Protein AF-0000000069073738 (afdb_homodimer)

pLDDT: mean 96.39, std 4.32, range [72.69, 98.94]

Structure (mmCIF, N/CA/C/O backbone):
data_AF-0000000069073738-model_v1
#
loop_
_entity.id
_entity.type
_entity.pdbx_description
1 polymer 'HIT domain-containing protein'
#
loop_
_atom_site.group_PDB
_atom_site.id
_atom_site.type_symbol
_atom_site.label_atom_id
_atom_site.label_alt_id
_atom_site.label_comp_id
_atom_site.label_asym_id
_atom_site.label_entity_id
_atom_site.label_seq_id
_atom_site.pdbx_PDB_ins_code
_atom_site.Cartn_x
_atom_site.Cartn_y
_atom_site.Cartn_z
_atom_site.occupancy
_atom_site.B_iso_or_equiv
_atom_site.auth_seq_id
_atom_site.auth_comp_id
_atom_site.auth_asym_id
_atom_site.auth_atom_id
_atom_site.pdbx_PDB_model_num
ATOM 1 N N . MET A 1 1 ? 9.805 -14.883 15.289 1 73.5 1 MET A N 1
ATOM 2 C CA . MET A 1 1 ? 9.656 -14.383 13.93 1 73.5 1 MET A CA 1
ATOM 3 C C . MET A 1 1 ? 8.727 -15.273 13.117 1 73.5 1 MET A C 1
ATOM 5 O O . MET A 1 1 ? 8.781 -16.5 13.234 1 73.5 1 MET A O 1
ATOM 9 N N . SER A 1 2 ? 7.797 -14.648 12.414 1 83.25 2 SER A N 1
ATOM 10 C CA . SER A 1 2 ? 6.852 -15.453 11.648 1 83.25 2 SER A CA 1
ATOM 11 C C . SER A 1 2 ? 7.547 -16.188 10.5 1 83.25 2 SER A C 1
ATOM 13 O O . SER A 1 2 ? 8.617 -15.773 10.055 1 83.25 2 SER A O 1
ATOM 15 N N . GLU A 1 3 ? 6.93 -17.281 10.133 1 85.56 3 GLU A N 1
ATOM 16 C CA . GLU A 1 3 ? 7.445 -18.078 9.023 1 85.56 3 GLU A CA 1
ATOM 17 C C . GLU A 1 3 ? 7.598 -17.234 7.762 1 85.56 3 GLU A C 1
ATOM 19 O O . GLU A 1 3 ? 8.562 -17.391 7.012 1 85.56 3 GLU A O 1
ATOM 24 N N . GLU A 1 4 ? 6.688 -16.375 7.555 1 89.12 4 GLU A N 1
ATOM 25 C CA . GLU A 1 4 ? 6.727 -15.523 6.375 1 89.12 4 GLU A CA 1
ATOM 26 C C . GLU A 1 4 ? 7.945 -14.609 6.395 1 89.12 4 GLU A C 1
ATOM 28 O O . GLU A 1 4 ? 8.578 -14.383 5.359 1 89.12 4 GLU A O 1
ATOM 33 N N . ILE A 1 5 ? 8.297 -14.086 7.484 1 93.62 5 ILE A N 1
ATOM 34 C CA . ILE A 1 5 ? 9.438 -13.188 7.598 1 93.62 5 ILE A CA 1
ATOM 35 C C . ILE A 1 5 ? 10.734 -13.969 7.414 1 93.62 5 ILE A C 1
ATOM 37 O O . ILE A 1 5 ? 11.68 -13.477 6.797 1 93.62 5 ILE A O 1
ATOM 41 N N . GLU A 1 6 ? 10.734 -15.164 7.945 1 91.56 6 GLU A N 1
ATOM 42 C CA . GLU A 1 6 ? 11.891 -16.031 7.715 1 91.56 6 GLU A CA 1
ATOM 43 C C . GLU A 1 6 ? 12.102 -16.281 6.223 1 91.56 6 GLU A C 1
ATOM 45 O O . GLU A 1 6 ? 13.234 -16.219 5.734 1 91.56 6 GLU A O 1
ATOM 50 N N . LYS A 1 7 ? 11.031 -16.578 5.582 1 91.12 7 LYS A N 1
ATOM 51 C CA . LYS A 1 7 ? 11.102 -16.766 4.137 1 91.12 7 LYS A CA 1
ATOM 52 C C . LYS A 1 7 ? 11.609 -15.508 3.443 1 91.12 7 LYS A C 1
ATOM 54 O O . LYS A 1 7 ? 12.43 -15.578 2.525 1 91.12 7 LYS A O 1
ATOM 59 N N . ALA A 1 8 ? 11.156 -14.398 3.816 1 92.62 8 ALA A N 1
ATOM 60 C CA . ALA A 1 8 ? 11.539 -13.125 3.221 1 92.62 8 ALA A CA 1
ATOM 61 C C . ALA A 1 8 ? 13.039 -12.867 3.4 1 92.62 8 ALA A C 1
ATOM 63 O O . ALA A 1 8 ? 13.688 -12.305 2.518 1 92.62 8 ALA A O 1
ATOM 64 N N . GLN A 1 9 ? 13.555 -13.281 4.512 1 89.56 9 GLN A N 1
ATOM 65 C CA . GLN A 1 9 ? 14.969 -13.07 4.816 1 89.56 9 GLN A CA 1
ATOM 66 C C . GLN A 1 9 ? 15.859 -13.969 3.967 1 89.56 9 GLN A C 1
ATOM 68 O O . GLN A 1 9 ? 17.047 -13.688 3.779 1 89.56 9 GLN A O 1
ATOM 73 N N . GLN A 1 10 ? 15.25 -14.984 3.457 1 89 10 GLN A N 1
ATOM 74 C CA . GLN A 1 10 ? 16.031 -15.953 2.684 1 89 10 GLN A CA 1
ATOM 75 C C . GLN A 1 10 ? 15.789 -15.773 1.188 1 89 10 GLN A C 1
ATOM 77 O O . GLN A 1 10 ? 16.562 -16.266 0.367 1 89 10 GLN A O 1
ATOM 82 N N . ALA A 1 11 ? 14.727 -15.109 0.894 1 89.19 11 ALA A N 1
ATOM 83 C CA . ALA A 1 11 ? 14.359 -14.938 -0.509 1 89.19 11 ALA A CA 1
ATOM 84 C C . ALA A 1 11 ? 15.391 -14.094 -1.25 1 89.19 11 ALA A C 1
ATOM 86 O O . ALA A 1 11 ? 16.016 -13.203 -0.664 1 89.19 11 ALA A O 1
ATOM 87 N N . LYS A 1 12 ? 15.641 -14.375 -2.52 1 87 12 LYS A N 1
ATOM 88 C CA . LYS A 1 12 ? 16.562 -13.625 -3.373 1 87 12 LYS A CA 1
ATOM 89 C C . LYS A 1 12 ? 15.891 -13.242 -4.691 1 87 12 LYS A C 1
ATOM 91 O O . LYS A 1 12 ? 15.102 -14.016 -5.238 1 87 12 LYS A O 1
ATOM 96 N N . PRO A 1 13 ? 16.266 -11.961 -5.094 1 84.88 13 PRO A N 1
ATOM 97 C CA . PRO A 1 13 ? 15.742 -11.625 -6.418 1 84.88 13 PRO A CA 1
ATOM 98 C C . PRO A 1 13 ? 16.328 -12.5 -7.523 1 84.88 13 PRO A C 1
ATOM 100 O O . PRO A 1 13 ? 17.359 -13.141 -7.328 1 84.88 13 PRO A O 1
ATOM 103 N N . GLY A 1 14 ? 15.578 -12.516 -8.594 1 78.69 14 GLY A N 1
ATOM 104 C CA . GLY A 1 14 ? 16.109 -13.227 -9.742 1 78.69 14 GLY A CA 1
ATOM 105 C C . GLY A 1 14 ? 15.289 -14.438 -10.141 1 78.69 14 GLY A C 1
ATOM 106 O O . GLY A 1 14 ? 14.711 -15.109 -9.281 1 78.69 14 GLY A O 1
ATOM 107 N N . GLY A 1 15 ? 15.133 -14.539 -11.336 1 81.5 15 GLY A N 1
ATOM 108 C CA . GLY A 1 15 ? 14.477 -15.68 -11.945 1 81.5 15 GLY A CA 1
ATOM 109 C C . GLY A 1 15 ? 12.961 -15.547 -11.992 1 81.5 15 GLY A C 1
ATOM 110 O O . GLY A 1 15 ? 12.422 -14.484 -11.688 1 81.5 15 GLY A O 1
ATOM 111 N N . ASP A 1 16 ? 12.336 -16.578 -12.422 1 90.31 16 ASP A N 1
ATOM 112 C CA . ASP A 1 16 ? 10.875 -16.672 -12.5 1 90.31 16 ASP A CA 1
ATOM 113 C C . ASP A 1 16 ? 10.281 -17.016 -11.133 1 90.31 16 ASP A C 1
ATOM 115 O O . ASP A 1 16 ? 10.938 -17.641 -10.305 1 90.31 16 ASP A O 1
ATOM 119 N N . THR A 1 17 ? 9.258 -16.391 -10.75 1 95.06 17 THR A N 1
ATOM 120 C CA . THR A 1 17 ? 8.562 -16.672 -9.5 1 95.06 17 THR A CA 1
ATOM 121 C C . THR A 1 17 ? 7.242 -17.391 -9.75 1 95.06 17 THR A C 1
ATOM 123 O O . THR A 1 17 ? 6.781 -17.469 -10.891 1 95.06 17 THR A O 1
ATOM 126 N N . ILE A 1 18 ? 6.699 -17.969 -8.711 1 94.81 18 ILE A N 1
ATOM 127 C CA . ILE A 1 18 ? 5.395 -18.609 -8.805 1 94.81 18 ILE A CA 1
ATOM 128 C C . ILE A 1 18 ? 4.355 -17.609 -9.297 1 94.81 18 ILE A C 1
ATOM 130 O O . ILE A 1 18 ? 3.443 -17.953 -10.047 1 94.81 18 ILE A O 1
ATOM 134 N N . PHE A 1 19 ? 4.504 -16.344 -8.938 1 96.94 19 PHE A N 1
ATOM 135 C CA . PHE A 1 19 ? 3.572 -15.312 -9.359 1 96.94 19 PHE A CA 1
ATOM 136 C C . PHE A 1 19 ? 3.707 -15.031 -10.852 1 96.94 19 PHE A C 1
ATOM 138 O O . PHE A 1 19 ? 2.713 -14.766 -11.531 1 96.94 19 PHE A O 1
ATOM 145 N N . GLY A 1 20 ? 4.992 -15.039 -11.281 1 96.62 20 GLY A N 1
ATOM 146 C CA . GLY A 1 20 ? 5.168 -14.945 -12.719 1 96.62 20 GLY A CA 1
ATOM 147 C C . GLY A 1 20 ? 4.457 -16.047 -13.477 1 96.62 20 GLY A C 1
ATOM 148 O O . GLY A 1 20 ? 3.805 -15.789 -14.492 1 96.62 20 GLY A O 1
ATOM 149 N N . LYS A 1 21 ? 4.555 -17.234 -12.977 1 97.31 21 LYS A N 1
ATOM 150 C CA . LYS A 1 21 ? 3.916 -18.391 -13.602 1 97.31 21 LYS A CA 1
ATOM 151 C C . LYS A 1 21 ? 2.395 -18.266 -13.547 1 97.31 21 LYS A C 1
ATOM 153 O O . LYS A 1 21 ? 1.704 -18.625 -14.5 1 97.31 21 LYS A O 1
ATOM 158 N N . ILE A 1 22 ? 1.889 -17.797 -12.477 1 96.88 22 ILE A N 1
ATOM 159 C CA . ILE A 1 22 ? 0.454 -17.578 -12.32 1 96.88 22 ILE A CA 1
ATOM 160 C C . ILE A 1 22 ? -0.028 -16.547 -13.328 1 96.88 22 ILE A C 1
ATOM 162 O O . ILE A 1 22 ? -1.024 -16.75 -14.023 1 96.88 22 ILE A O 1
ATOM 166 N N . ALA A 1 23 ? 0.713 -15.43 -13.43 1 96.19 23 ALA A N 1
ATOM 167 C CA . ALA A 1 23 ? 0.329 -14.344 -14.32 1 96.19 23 ALA A CA 1
ATOM 168 C C . ALA A 1 23 ? 0.287 -14.805 -15.773 1 96.19 23 ALA A C 1
ATOM 170 O O . ALA A 1 23 ? -0.552 -14.352 -16.562 1 96.19 23 ALA A O 1
ATOM 171 N N . ARG A 1 24 ? 1.115 -15.68 -16.094 1 95.81 24 ARG A N 1
ATOM 172 C CA . ARG A 1 24 ? 1.197 -16.203 -17.469 1 95.81 24 ARG A CA 1
ATOM 173 C C . ARG A 1 24 ? 0.301 -17.422 -17.641 1 95.81 24 ARG A C 1
ATOM 175 O O . ARG A 1 24 ? 0.331 -18.078 -18.688 1 95.81 24 ARG A O 1
ATOM 182 N N . LYS A 1 25 ? -0.378 -17.859 -16.625 1 96.62 25 LYS A N 1
ATOM 183 C CA . LYS A 1 25 ? -1.345 -18.953 -16.609 1 96.62 25 LYS A CA 1
ATOM 184 C C . LYS A 1 25 ? -0.662 -20.297 -16.875 1 96.62 25 LYS A C 1
ATOM 186 O O . LYS A 1 25 ? -1.234 -21.172 -17.516 1 96.62 25 LYS A O 1
ATOM 191 N N . GLU A 1 26 ? 0.561 -20.359 -16.453 1 96.5 26 GLU A N 1
ATOM 192 C CA . GLU A 1 26 ? 1.297 -21.609 -16.547 1 96.5 26 GLU A CA 1
ATOM 193 C C . GLU A 1 26 ? 0.939 -22.562 -15.406 1 96.5 26 GLU A C 1
ATOM 195 O O . GLU A 1 26 ? 1.164 -23.766 -15.492 1 96.5 26 GLU A O 1
ATOM 200 N N . ILE A 1 27 ? 0.504 -22.047 -14.305 1 95.25 27 ILE A N 1
ATOM 201 C CA . ILE A 1 27 ? -0.021 -22.844 -13.195 1 95.25 27 ILE A CA 1
ATOM 202 C C . ILE A 1 27 ? -1.465 -22.438 -12.906 1 95.25 27 ILE A C 1
ATOM 204 O O . ILE A 1 27 ? -1.821 -21.25 -13.031 1 95.25 27 ILE A O 1
ATOM 208 N N . PRO A 1 28 ? -2.223 -23.484 -12.469 1 94.75 28 PRO A N 1
ATOM 209 C CA . PRO A 1 28 ? -3.631 -23.188 -12.203 1 94.75 28 PRO A CA 1
ATOM 210 C C . PRO A 1 28 ? -3.814 -22.234 -11.023 1 94.75 28 PRO A C 1
ATOM 212 O O . PRO A 1 28 ? -3.178 -22.406 -9.977 1 94.75 28 PRO A O 1
ATOM 215 N N . CYS A 1 29 ? -4.582 -21.25 -11.18 1 96 29 CYS A N 1
ATOM 216 C CA . CYS A 1 29 ? -4.98 -20.281 -10.164 1 96 29 CYS A CA 1
ATOM 217 C C . CYS A 1 29 ? -6.312 -19.641 -10.523 1 96 29 CYS A C 1
ATOM 219 O O . CYS A 1 29 ? -6.492 -19.156 -11.648 1 96 29 CYS A O 1
ATOM 221 N N . GLU A 1 30 ? -7.211 -19.75 -9.641 1 97.56 30 GLU A N 1
ATOM 222 C CA . GLU A 1 30 ? -8.492 -19.094 -9.883 1 97.56 30 GLU A CA 1
ATOM 223 C C . GLU A 1 30 ? -8.391 -17.578 -9.656 1 97.56 30 GLU A C 1
ATOM 225 O O . GLU A 1 30 ? -8.094 -17.125 -8.555 1 97.56 30 GLU A O 1
ATOM 230 N N . PHE A 1 31 ? -8.664 -16.891 -10.719 1 98.5 31 PHE A N 1
ATOM 231 C CA . PHE A 1 31 ? -8.625 -15.438 -10.609 1 98.5 31 PHE A CA 1
ATOM 232 C C . PHE A 1 31 ? -9.969 -14.883 -10.156 1 98.5 31 PHE A C 1
ATOM 234 O O . PHE A 1 31 ? -11.023 -15.328 -10.633 1 98.5 31 PHE A O 1
ATOM 241 N N . ILE A 1 32 ? -9.898 -13.961 -9.305 1 98.69 32 ILE A N 1
ATOM 242 C CA . ILE A 1 32 ? -11.117 -13.258 -8.93 1 98.69 32 ILE A CA 1
ATOM 243 C C . I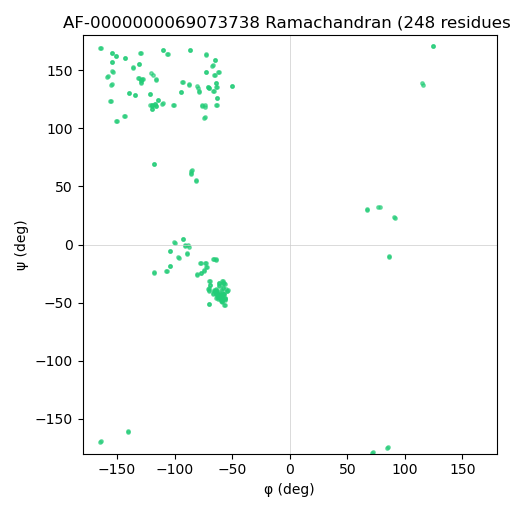LE A 1 32 ? -11.234 -11.961 -9.727 1 98.69 32 ILE A C 1
ATOM 245 O O . ILE A 1 32 ? -12.266 -11.289 -9.68 1 98.69 32 ILE A O 1
ATOM 249 N N . TYR A 1 33 ? -10.234 -11.578 -10.391 1 98.81 33 TYR A N 1
ATOM 250 C CA . TYR A 1 33 ? -10.195 -10.438 -11.297 1 98.81 33 TYR A CA 1
ATOM 251 C C . TYR A 1 33 ? -9.055 -10.578 -12.297 1 98.81 33 TYR A C 1
ATOM 253 O O . TYR A 1 33 ? -7.984 -11.094 -11.961 1 98.81 33 TYR A O 1
ATOM 261 N N . GLU A 1 34 ? -9.266 -10.148 -13.469 1 98.69 34 GLU A N 1
ATOM 262 C CA . GLU A 1 34 ? -8.219 -10.109 -14.484 1 98.69 34 GLU A CA 1
ATOM 263 C C . GLU A 1 34 ? -8.492 -9.039 -15.531 1 98.69 34 GLU A C 1
ATOM 265 O O . GLU A 1 34 ? -9.633 -8.859 -15.953 1 98.69 34 GLU A O 1
ATOM 270 N N . ASP A 1 35 ? -7.496 -8.328 -15.93 1 98.44 35 ASP A N 1
ATOM 271 C CA . ASP A 1 35 ? -7.539 -7.477 -17.109 1 98.44 35 ASP A CA 1
ATOM 272 C C . ASP A 1 35 ? -6.223 -7.543 -17.891 1 98.44 35 ASP A C 1
ATOM 274 O O . ASP A 1 35 ? -5.457 -8.5 -17.734 1 98.44 35 ASP A O 1
ATOM 278 N N . ASP A 1 36 ? -5.922 -6.594 -18.75 1 98.12 36 ASP A N 1
ATOM 279 C CA . ASP A 1 36 ? -4.766 -6.676 -19.641 1 98.12 36 ASP A CA 1
ATOM 280 C C . ASP A 1 36 ? -3.467 -6.461 -18.875 1 98.12 36 ASP A C 1
ATOM 282 O O . ASP A 1 36 ? -2.396 -6.883 -19.312 1 98.12 36 ASP A O 1
ATOM 286 N N . GLN A 1 37 ? -3.535 -5.934 -17.656 1 98.69 37 GLN A N 1
ATOM 287 C CA . GLN A 1 37 ? -2.309 -5.488 -17.016 1 98.69 37 GLN A CA 1
ATOM 288 C C . GLN A 1 37 ? -2.051 -6.277 -15.727 1 98.69 37 GLN A C 1
ATOM 290 O O . GLN A 1 37 ? -0.914 -6.352 -15.258 1 98.69 37 GLN A O 1
ATOM 295 N N . CYS A 1 38 ? -3.119 -6.844 -15.125 1 98.81 38 CYS A N 1
ATOM 296 C CA . CYS A 1 38 ? -2.918 -7.449 -13.812 1 98.81 38 CYS A CA 1
ATOM 297 C C . CYS A 1 38 ? -3.953 -8.539 -13.547 1 98.81 38 CYS A C 1
ATOM 299 O O . CYS A 1 38 ? -4.887 -8.711 -14.336 1 98.81 38 CYS A O 1
ATOM 301 N N . VAL A 1 39 ? -3.674 -9.336 -12.555 1 98.81 39 VAL A N 1
ATOM 302 C CA . VAL A 1 39 ? -4.602 -10.352 -12.07 1 98.81 39 VAL A CA 1
ATOM 303 C C . VAL A 1 39 ? -4.73 -10.258 -10.555 1 98.81 39 VAL A C 1
ATOM 305 O O . VAL A 1 39 ? -3.859 -9.688 -9.891 1 98.81 39 VAL A O 1
ATOM 308 N N . ALA A 1 40 ? -5.844 -10.719 -10.016 1 98.94 40 ALA A N 1
ATOM 309 C CA . ALA A 1 40 ? -6.059 -10.844 -8.578 1 98.94 40 ALA A CA 1
ATOM 310 C C . ALA A 1 40 ? -6.523 -12.25 -8.211 1 98.94 40 ALA A C 1
ATOM 312 O O . ALA A 1 40 ? -7.273 -12.875 -8.961 1 98.94 40 ALA A O 1
ATOM 313 N N . PHE A 1 41 ? -6.066 -12.75 -7.109 1 98.81 41 PHE A N 1
ATOM 314 C CA . PHE A 1 41 ? -6.43 -14.07 -6.621 1 98.81 41 PHE A CA 1
ATOM 315 C C . PHE A 1 41 ? -6.293 -14.148 -5.105 1 98.81 41 PHE A C 1
ATOM 317 O O . PHE A 1 41 ? -5.562 -13.359 -4.504 1 98.81 41 PHE A O 1
ATOM 324 N N . ASN A 1 42 ? -7.012 -15.078 -4.523 1 98.56 42 ASN A N 1
ATOM 325 C CA . ASN A 1 42 ? -6.965 -15.227 -3.074 1 98.56 42 ASN A CA 1
ATOM 326 C C . ASN A 1 42 ? -5.617 -15.773 -2.609 1 98.56 42 ASN A C 1
ATOM 328 O O . ASN A 1 42 ? -5.055 -16.672 -3.242 1 98.56 42 ASN A O 1
ATOM 332 N N . ASP A 1 43 ? -5.125 -15.148 -1.587 1 97.81 43 ASP A N 1
ATOM 333 C CA . ASP A 1 43 ? -3.906 -15.703 -1.001 1 97.81 43 ASP A CA 1
ATOM 334 C C . ASP A 1 43 ? -4.156 -17.094 -0.428 1 97.81 43 ASP A C 1
ATOM 336 O O . ASP A 1 43 ? -5.184 -17.344 0.213 1 97.81 43 ASP A O 1
ATOM 340 N N . LEU A 1 44 ? -3.258 -17.969 -0.615 1 94.12 44 LEU A N 1
ATOM 341 C CA . LEU A 1 44 ? -3.414 -19.359 -0.167 1 94.12 44 LEU A CA 1
ATOM 342 C C . LEU A 1 44 ? -3.186 -19.469 1.337 1 94.12 44 LEU A C 1
ATOM 344 O O . LEU A 1 44 ? -3.596 -20.453 1.96 1 94.12 44 LEU A O 1
ATOM 348 N N . SER A 1 45 ? -2.457 -18.562 1.905 1 95.31 45 SER A N 1
ATOM 349 C CA . SER A 1 45 ? -2.203 -18.484 3.34 1 95.31 45 SER A CA 1
ATOM 350 C C . SER A 1 45 ? -2.744 -17.188 3.928 1 95.31 45 SER A C 1
ATOM 352 O O . SER A 1 45 ? -1.978 -16.359 4.418 1 95.31 45 SER A O 1
ATOM 354 N N . PRO A 1 46 ? -4.047 -17.094 3.969 1 97.69 46 PRO A N 1
ATOM 355 C CA . PRO A 1 46 ? -4.656 -15.812 4.348 1 97.69 46 PRO A CA 1
ATOM 356 C C . PRO A 1 46 ? -4.32 -15.398 5.777 1 97.69 46 PRO A C 1
ATOM 358 O O . PRO A 1 46 ? -4.285 -16.25 6.676 1 97.69 46 PRO A O 1
ATOM 361 N N . GLN A 1 47 ? -3.98 -14.156 5.973 1 97.75 47 GLN A N 1
ATOM 362 C CA . GLN A 1 47 ? -3.672 -13.57 7.27 1 97.75 47 GLN A CA 1
ATOM 363 C C . GLN A 1 47 ? -4.859 -12.789 7.816 1 97.75 47 GLN A C 1
ATOM 365 O O . GLN A 1 47 ? -4.75 -12.117 8.844 1 97.75 47 GLN A O 1
ATOM 370 N N . ALA A 1 48 ? -5.98 -12.711 7.199 1 98.06 48 ALA A N 1
ATOM 371 C CA . ALA A 1 48 ? -7.273 -12.125 7.535 1 98.06 48 ALA A CA 1
ATOM 372 C C . ALA A 1 48 ? -8.414 -12.875 6.859 1 98.06 48 ALA A C 1
ATOM 374 O O . ALA A 1 48 ? -8.188 -13.648 5.922 1 98.06 48 ALA A O 1
ATOM 375 N N . PRO A 1 49 ? -9.664 -12.703 7.352 1 98.38 49 PRO A N 1
ATOM 376 C CA . PRO A 1 49 ? -10.781 -13.414 6.719 1 98.38 49 PRO A CA 1
ATOM 377 C C . PRO A 1 49 ? -10.867 -13.156 5.215 1 98.38 49 PRO A C 1
ATOM 379 O O . PRO A 1 49 ? -11.242 -14.055 4.453 1 98.38 49 PRO A O 1
ATOM 382 N N . VAL A 1 50 ? -10.633 -11.969 4.805 1 98.62 50 VAL A N 1
ATOM 383 C CA . VAL A 1 50 ? -10.445 -11.625 3.398 1 98.62 50 VAL A CA 1
ATOM 384 C C . VAL A 1 50 ? -8.984 -11.242 3.152 1 98.62 50 VAL A C 1
ATOM 386 O O . VAL A 1 50 ? -8.438 -10.383 3.842 1 98.62 50 VAL A O 1
ATOM 389 N N . HIS A 1 51 ? -8.352 -11.906 2.311 1 98.81 51 HIS A N 1
ATOM 390 C CA . HIS A 1 51 ? -6.969 -11.648 1.931 1 98.81 51 HIS A CA 1
ATOM 391 C C . HIS A 1 51 ? -6.703 -12.078 0.491 1 98.81 51 HIS A C 1
ATOM 393 O O . HIS A 1 51 ? -6.648 -13.273 0.194 1 98.81 51 HIS A O 1
ATOM 399 N N . PHE A 1 52 ? -6.578 -11.156 -0.365 1 98.88 52 PHE A N 1
ATOM 400 C CA . PHE A 1 52 ? -6.258 -11.461 -1.754 1 98.88 52 PHE A CA 1
ATOM 401 C C . PHE A 1 52 ? -5.086 -10.617 -2.24 1 98.88 52 PHE A C 1
ATOM 403 O O . PHE A 1 52 ? -4.688 -9.656 -1.573 1 98.88 52 PHE A O 1
ATOM 410 N N . LEU A 1 53 ? -4.516 -11.023 -3.359 1 98.88 53 LEU A N 1
ATOM 411 C CA . LEU A 1 53 ? -3.352 -10.383 -3.953 1 98.88 53 LEU A CA 1
ATOM 412 C C . LEU A 1 53 ? -3.693 -9.781 -5.312 1 98.88 53 LEU A C 1
ATOM 414 O O . LEU A 1 53 ? -4.504 -10.336 -6.055 1 98.88 53 LEU A O 1
ATOM 418 N N . VAL A 1 54 ? -3.168 -8.672 -5.605 1 98.94 54 VAL A N 1
ATOM 419 C CA . VAL A 1 54 ? -3.158 -8.102 -6.945 1 98.94 54 VAL A CA 1
ATOM 420 C C . VAL A 1 54 ? -1.725 -8.031 -7.469 1 98.94 54 VAL A C 1
ATOM 422 O O . VAL A 1 54 ? -0.846 -7.461 -6.82 1 98.94 54 VAL A O 1
ATOM 425 N N . ILE A 1 55 ? -1.462 -8.617 -8.609 1 98.81 55 ILE A N 1
ATOM 426 C CA . ILE A 1 55 ? -0.106 -8.633 -9.148 1 98.81 55 ILE A CA 1
ATOM 427 C C . ILE A 1 55 ? -0.126 -8.203 -10.617 1 98.81 55 ILE A C 1
ATOM 429 O O . ILE A 1 55 ? -1.091 -8.469 -11.336 1 98.81 55 ILE A O 1
ATOM 433 N N . PRO A 1 56 ? 0.892 -7.457 -11.055 1 98.81 56 PRO A N 1
ATOM 434 C CA .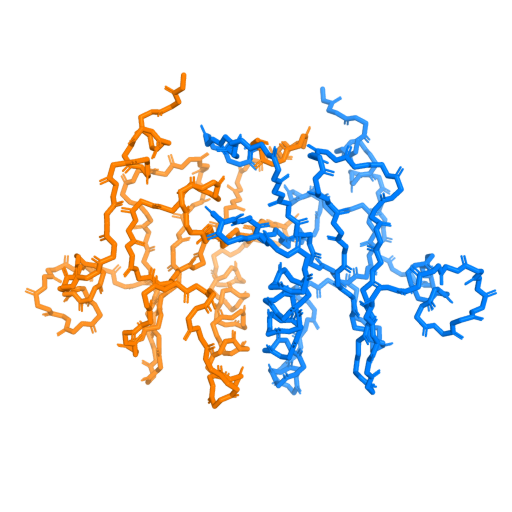 PRO A 1 56 ? 1.002 -7.129 -12.484 1 98.81 56 PRO A CA 1
ATOM 435 C C . PRO A 1 56 ? 1.429 -8.32 -13.336 1 98.81 56 PRO A C 1
ATOM 437 O O . PRO A 1 56 ? 2.16 -9.195 -12.859 1 98.81 56 PRO A O 1
ATOM 440 N N . LYS A 1 57 ? 0.947 -8.328 -14.547 1 98.25 57 LYS A N 1
ATOM 441 C CA . LYS A 1 57 ? 1.442 -9.305 -15.508 1 98.25 57 LYS A CA 1
ATOM 442 C C . LYS A 1 57 ? 2.885 -9 -15.906 1 98.25 57 LYS A C 1
ATOM 444 O O . LYS A 1 57 ? 3.658 -9.914 -16.203 1 98.25 57 LYS A O 1
ATOM 449 N N . LYS A 1 58 ? 3.23 -7.734 -15.977 1 97.5 58 LYS A N 1
ATOM 450 C CA . LYS A 1 58 ? 4.621 -7.336 -16.172 1 97.5 58 LYS A CA 1
ATOM 451 C C . LYS A 1 58 ? 5.488 -7.781 -15 1 97.5 58 LYS A C 1
ATOM 453 O O . LYS A 1 58 ? 5.176 -7.492 -13.844 1 97.5 58 LYS A O 1
ATOM 458 N N . PRO A 1 59 ? 6.543 -8.484 -15.258 1 96.69 59 PRO A N 1
ATOM 459 C CA . PRO A 1 59 ? 7.398 -8.898 -14.148 1 96.69 59 PRO A CA 1
ATOM 460 C C . PRO A 1 59 ? 8.227 -7.754 -13.578 1 96.69 59 PRO A C 1
ATOM 462 O O . PRO A 1 59 ? 9.094 -7.207 -14.266 1 96.69 59 PRO A O 1
ATOM 465 N N . ILE A 1 60 ? 7.941 -7.332 -12.453 1 97.06 60 ILE A N 1
ATOM 466 C CA . ILE A 1 60 ? 8.719 -6.398 -11.656 1 97.06 60 ILE A CA 1
ATOM 467 C C . ILE A 1 60 ? 9.086 -7.047 -10.32 1 97.06 60 ILE A C 1
ATOM 469 O O . ILE A 1 60 ? 8.203 -7.438 -9.555 1 97.06 60 ILE A O 1
ATOM 473 N N . SER A 1 61 ? 10.312 -7.18 -10.039 1 97.12 61 SER A N 1
ATOM 474 C CA . SER A 1 61 ? 10.758 -7.973 -8.898 1 97.12 61 SER A CA 1
ATOM 475 C C . SER A 1 61 ? 10.406 -7.293 -7.582 1 97.12 61 SER A C 1
ATOM 477 O O . SER A 1 61 ? 9.828 -7.918 -6.688 1 97.12 61 SER A O 1
ATOM 479 N N . ARG A 1 62 ? 10.789 -6.004 -7.48 1 97.56 62 ARG A N 1
ATOM 480 C CA . ARG A 1 62 ? 10.609 -5.191 -6.285 1 97.56 62 ARG A CA 1
ATOM 481 C C . ARG A 1 62 ? 10.094 -3.799 -6.641 1 97.56 62 ARG A C 1
ATOM 483 O O . ARG A 1 62 ? 10.367 -3.295 -7.734 1 97.56 62 ARG A O 1
ATOM 490 N N . LEU A 1 63 ? 9.367 -3.23 -5.648 1 98.5 63 LEU A N 1
ATOM 491 C CA . LEU A 1 63 ? 8.945 -1.852 -5.875 1 98.5 63 LEU A CA 1
ATOM 492 C C . LEU A 1 63 ? 10.156 -0.948 -6.105 1 98.5 63 LEU A C 1
ATOM 494 O O . LEU A 1 63 ? 10.117 -0.052 -6.949 1 98.5 63 LEU A O 1
ATOM 498 N N . SER A 1 64 ? 11.25 -1.2 -5.395 1 98.25 64 SER A N 1
ATOM 499 C CA . SER A 1 64 ? 12.461 -0.397 -5.512 1 98.25 64 SER A CA 1
ATOM 500 C C . SER A 1 64 ? 13.062 -0.502 -6.91 1 98.25 64 SER A C 1
ATOM 502 O O . SER A 1 64 ? 13.906 0.31 -7.293 1 98.25 64 SER A O 1
ATOM 504 N N . GLU A 1 65 ? 12.625 -1.443 -7.727 1 97.44 65 GLU A N 1
ATOM 505 C CA . GLU A 1 65 ? 13.148 -1.649 -9.078 1 97.44 65 GLU A CA 1
ATOM 506 C C . GLU A 1 65 ? 12.172 -1.116 -10.125 1 97.44 65 GLU A C 1
ATOM 508 O O . GLU A 1 65 ? 12.461 -1.173 -11.32 1 97.44 65 GLU A O 1
ATOM 513 N N . ALA A 1 66 ? 11.016 -0.673 -9.711 1 98.12 66 ALA A N 1
ATOM 514 C CA . ALA A 1 66 ? 10.078 -0.063 -10.648 1 98.12 66 ALA A CA 1
ATOM 515 C C . ALA A 1 66 ? 10.664 1.195 -11.273 1 98.12 66 ALA A C 1
ATOM 517 O O . ALA A 1 66 ? 11.469 1.893 -10.648 1 98.12 66 ALA A O 1
ATOM 518 N N . GLU A 1 67 ? 10.297 1.457 -12.461 1 98.25 67 GLU A N 1
ATOM 519 C CA . GLU A 1 67 ? 10.781 2.613 -13.211 1 98.25 67 GLU A CA 1
ATOM 520 C C . GLU A 1 67 ? 9.672 3.645 -13.406 1 98.25 67 GLU A C 1
ATOM 522 O O . GLU A 1 67 ? 8.492 3.348 -13.188 1 98.25 67 GLU A O 1
ATOM 527 N N . ASP A 1 68 ? 10.102 4.863 -13.859 1 97.88 68 ASP A N 1
ATOM 528 C CA . ASP A 1 68 ? 9.125 5.922 -14.094 1 97.88 68 ASP A CA 1
ATOM 529 C C . ASP A 1 68 ? 8.062 5.473 -15.102 1 97.88 68 ASP A C 1
ATOM 531 O O . ASP A 1 68 ? 6.898 5.875 -15 1 97.88 68 ASP A O 1
ATOM 535 N N . ALA A 1 69 ? 8.461 4.672 -16.031 1 98.38 69 ALA A N 1
ATOM 536 C CA . ALA A 1 69 ? 7.555 4.18 -17.062 1 98.38 69 ALA A CA 1
ATOM 537 C C . ALA A 1 69 ? 6.48 3.271 -16.469 1 98.38 69 ALA A C 1
ATOM 539 O O . ALA A 1 69 ? 5.477 2.982 -17.125 1 98.38 69 ALA A O 1
ATOM 540 N N . ASP A 1 70 ? 6.652 2.848 -15.219 1 98.62 70 ASP A N 1
ATOM 541 C CA . ASP A 1 70 ? 5.715 1.931 -14.57 1 98.62 70 ASP A CA 1
ATOM 542 C C . ASP A 1 70 ? 4.645 2.695 -13.797 1 98.62 70 ASP A C 1
ATOM 544 O O . ASP A 1 70 ? 3.797 2.09 -13.141 1 98.62 70 ASP A O 1
ATOM 548 N N . GLU A 1 71 ? 4.645 3.988 -13.883 1 98.62 71 GLU A N 1
ATOM 549 C CA . GLU A 1 71 ? 3.74 4.816 -13.086 1 98.62 71 GLU A CA 1
ATOM 550 C C . GLU A 1 71 ? 2.285 4.43 -13.328 1 98.62 71 GLU A C 1
ATOM 552 O O . GLU A 1 71 ? 1.53 4.215 -12.375 1 98.62 71 GLU A O 1
ATOM 557 N N . GLN A 1 72 ? 1.912 4.387 -14.602 1 98.38 72 GLN A N 1
ATOM 558 C CA . GLN A 1 72 ? 0.535 4.043 -14.938 1 98.38 72 GLN A CA 1
ATOM 559 C C . GLN A 1 72 ? 0.175 2.648 -14.43 1 98.38 72 GLN A C 1
ATOM 561 O O . GLN A 1 72 ? -0.917 2.441 -13.898 1 98.38 72 GLN A O 1
ATOM 566 N N . LEU A 1 73 ? 1.083 1.721 -14.602 1 98.81 73 LEU A N 1
ATOM 567 C CA . LEU A 1 73 ? 0.854 0.349 -14.156 1 98.81 73 LEU A CA 1
ATOM 568 C C . LEU A 1 73 ? 0.649 0.289 -12.648 1 98.81 73 LEU A C 1
ATOM 570 O O . LEU A 1 73 ? -0.249 -0.404 -12.164 1 98.81 73 LEU A O 1
ATOM 574 N N . LEU A 1 74 ? 1.47 1.002 -11.906 1 98.88 74 LEU A N 1
ATOM 575 C CA . LEU A 1 74 ? 1.362 1.015 -10.453 1 98.88 74 LEU A CA 1
ATOM 576 C C . LEU A 1 74 ? 0.021 1.592 -10.008 1 98.88 74 LEU A C 1
ATOM 578 O O . LEU A 1 74 ? -0.621 1.059 -9.102 1 98.88 74 LEU A O 1
ATOM 582 N N . GLY A 1 75 ? -0.378 2.693 -10.617 1 98.88 75 GLY A N 1
ATOM 583 C CA . GLY A 1 75 ? -1.696 3.242 -10.344 1 98.88 75 GLY A CA 1
ATOM 584 C C . GLY A 1 75 ? -2.822 2.279 -10.672 1 98.88 75 GLY A C 1
ATOM 585 O O . GLY A 1 75 ? -3.805 2.193 -9.93 1 98.88 75 GLY A O 1
ATOM 586 N N . HIS A 1 76 ? -2.641 1.582 -11.766 1 98.88 76 HIS A N 1
ATOM 587 C CA . HIS A 1 76 ? -3.629 0.596 -12.195 1 98.88 76 HIS A CA 1
ATOM 588 C C . HIS A 1 76 ? -3.764 -0.525 -11.172 1 98.88 76 HIS A C 1
ATOM 590 O O . HIS A 1 76 ? -4.871 -0.991 -10.898 1 98.88 76 HIS A O 1
ATOM 596 N N . LEU A 1 77 ? -2.67 -0.994 -10.617 1 98.94 77 LEU A N 1
ATOM 597 C CA . LEU A 1 77 ? -2.711 -2.033 -9.594 1 98.94 77 LEU A CA 1
ATOM 598 C C . LEU A 1 77 ? -3.52 -1.575 -8.383 1 98.94 77 LEU A C 1
ATOM 600 O O . LEU A 1 77 ? -4.344 -2.33 -7.859 1 98.94 77 LEU A O 1
ATOM 604 N N . VAL A 1 78 ? -3.279 -0.337 -7.914 1 98.94 78 VAL A N 1
ATOM 605 C CA . VAL A 1 78 ? -3.971 0.203 -6.746 1 98.94 78 VAL A CA 1
ATOM 606 C C . VAL A 1 78 ? -5.465 0.32 -7.039 1 98.94 78 VAL A C 1
ATOM 608 O O . VAL A 1 78 ? -6.297 -0.056 -6.211 1 98.94 78 VAL A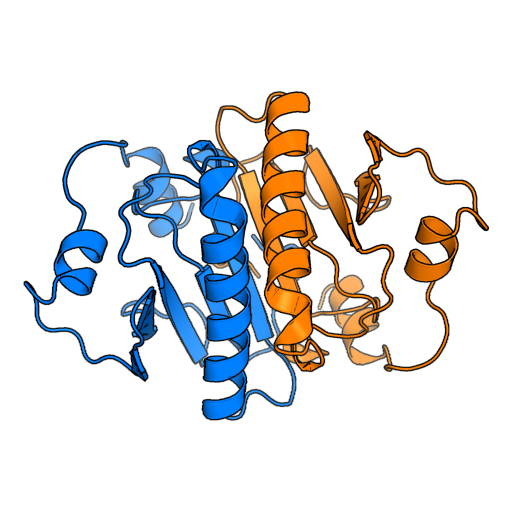 O 1
ATOM 611 N N . LEU A 1 79 ? -5.82 0.771 -8.195 1 98.81 79 LEU A N 1
ATOM 612 C CA . LEU A 1 79 ? -7.227 0.886 -8.57 1 98.81 79 LEU A CA 1
ATOM 613 C C . LEU A 1 79 ? -7.871 -0.491 -8.695 1 98.81 79 LEU A C 1
ATOM 615 O O . LEU A 1 79 ? -9.039 -0.667 -8.352 1 98.81 79 LEU A O 1
ATOM 619 N N . ALA A 1 80 ? -7.145 -1.432 -9.305 1 98.88 80 ALA A N 1
ATOM 620 C CA . ALA A 1 80 ? -7.652 -2.797 -9.391 1 98.88 80 ALA A CA 1
ATOM 621 C C . ALA A 1 80 ? -7.938 -3.363 -8 1 98.88 80 ALA A C 1
ATOM 623 O O . ALA A 1 80 ? -8.961 -4.016 -7.785 1 98.88 80 ALA A O 1
ATOM 624 N N . ALA A 1 81 ? -7.027 -3.119 -7.055 1 98.94 81 ALA A N 1
ATOM 625 C CA . ALA A 1 81 ? -7.242 -3.537 -5.672 1 98.94 81 ALA A CA 1
ATOM 626 C C . ALA A 1 81 ? -8.547 -2.973 -5.121 1 98.94 81 ALA A C 1
ATOM 628 O O . ALA A 1 81 ? -9.344 -3.699 -4.523 1 98.94 81 ALA A O 1
ATOM 629 N N . LYS A 1 82 ? -8.719 -1.691 -5.352 1 98.81 82 LYS A N 1
ATOM 630 C CA . LYS A 1 82 ? -9.938 -1.011 -4.934 1 98.81 82 LYS A CA 1
ATOM 631 C C . LYS A 1 82 ? -11.164 -1.646 -5.57 1 98.81 82 LYS A C 1
ATOM 633 O O . LYS A 1 82 ? -12.172 -1.879 -4.898 1 98.81 82 LYS A O 1
ATOM 638 N N . LYS A 1 83 ? -11.094 -1.853 -6.836 1 98.69 83 LYS A N 1
ATOM 639 C CA . LYS A 1 83 ? -12.211 -2.424 -7.578 1 98.69 83 LYS A CA 1
ATOM 640 C C . LYS A 1 83 ? -12.586 -3.803 -7.039 1 98.69 83 LYS A C 1
ATOM 642 O O . LYS A 1 83 ? -13.766 -4.09 -6.816 1 98.69 83 LYS A O 1
ATOM 647 N N . VAL A 1 84 ? -11.633 -4.656 -6.863 1 98.88 84 VAL A N 1
ATOM 648 C CA . VAL A 1 84 ? -11.867 -6.012 -6.379 1 98.88 84 VAL A CA 1
ATOM 649 C C . VAL A 1 84 ? -12.398 -5.965 -4.949 1 98.88 84 VAL A C 1
ATOM 651 O O . VAL A 1 84 ? -13.273 -6.754 -4.582 1 98.88 84 VAL A O 1
ATOM 654 N N . ALA A 1 85 ? -11.844 -5.047 -4.121 1 98.88 85 ALA A N 1
ATOM 655 C CA . ALA A 1 85 ? -12.352 -4.859 -2.766 1 98.88 85 ALA A CA 1
ATOM 656 C C . ALA A 1 85 ? -13.844 -4.539 -2.777 1 98.88 85 ALA A C 1
ATOM 658 O O . ALA A 1 85 ? -14.609 -5.09 -1.985 1 98.88 85 ALA A O 1
ATOM 659 N N . LYS A 1 86 ? -14.195 -3.635 -3.648 1 98.62 86 LYS A N 1
ATOM 660 C CA . LYS A 1 86 ? -15.609 -3.289 -3.799 1 98.62 86 LYS A CA 1
ATOM 661 C C . LYS A 1 86 ? -16.438 -4.5 -4.223 1 98.62 86 LYS A C 1
ATOM 663 O O . LYS A 1 86 ? -17.516 -4.746 -3.682 1 98.62 86 LYS A O 1
ATOM 668 N N . GLN A 1 87 ? -15.953 -5.227 -5.184 1 98.44 87 GLN A N 1
ATOM 669 C CA . GLN A 1 87 ? -16.625 -6.418 -5.684 1 98.44 87 GLN A CA 1
ATOM 670 C C . GLN A 1 87 ? -16.828 -7.441 -4.566 1 98.44 87 GLN A C 1
ATOM 672 O O . GLN A 1 87 ? -17.828 -8.164 -4.555 1 98.44 87 GLN A O 1
ATOM 677 N N . GLN A 1 88 ? -15.914 -7.465 -3.609 1 98.12 88 GLN A N 1
ATOM 678 C CA . GLN A 1 88 ? -15.961 -8.414 -2.506 1 98.12 88 GLN A CA 1
ATOM 679 C C . GLN A 1 88 ? -16.797 -7.875 -1.35 1 98.12 88 GLN A C 1
ATOM 681 O O . GLN A 1 88 ? -16.891 -8.508 -0.295 1 98.12 88 GLN A O 1
ATOM 686 N N . GLY A 1 89 ? -17.281 -6.703 -1.506 1 98.06 89 GLY A N 1
ATOM 687 C CA . GLY A 1 89 ? -18.188 -6.129 -0.523 1 98.06 89 GLY A CA 1
ATOM 688 C C . GLY A 1 89 ? -17.484 -5.602 0.707 1 98.06 89 GLY A C 1
ATOM 689 O O . GLY A 1 89 ? -18 -5.684 1.819 1 98.06 89 GLY A O 1
ATOM 690 N N . LEU A 1 90 ? -16.297 -5.125 0.544 1 98.19 90 LEU A N 1
ATOM 691 C CA . LEU A 1 90 ? -15.516 -4.641 1.684 1 98.19 90 LEU A CA 1
ATOM 692 C C . LEU A 1 90 ? -15.852 -3.186 1.992 1 98.19 90 LEU A C 1
ATOM 694 O O . LEU A 1 90 ? -14.961 -2.338 2.068 1 98.19 90 LEU A O 1
ATOM 698 N N . ASN A 1 91 ? -17.047 -2.932 2.309 1 95.5 91 ASN A N 1
ATOM 699 C CA . ASN A 1 91 ? -17.594 -1.586 2.453 1 95.5 91 ASN A CA 1
ATOM 700 C C . ASN A 1 91 ? -17.109 -0.924 3.742 1 95.5 91 ASN A C 1
ATOM 702 O O . ASN A 1 91 ? -17.109 0.303 3.852 1 95.5 91 ASN A O 1
ATOM 706 N N . GLU A 1 92 ? -16.703 -1.722 4.684 1 95.75 92 GLU A N 1
ATOM 707 C CA . GLU A 1 92 ? -16.281 -1.165 5.965 1 95.75 92 GLU A CA 1
ATOM 708 C C . GLU A 1 92 ? -14.797 -0.833 5.965 1 95.75 92 GLU A C 1
ATOM 710 O O . GLU A 1 92 ? -14.266 -0.344 6.965 1 95.75 92 GLU A O 1
ATOM 715 N N . GLY A 1 93 ? -14.133 -1.24 4.922 1 98.06 93 GLY A N 1
ATOM 716 C CA . GLY A 1 93 ? -12.734 -0.869 4.816 1 98.06 93 GLY A CA 1
ATOM 717 C C . GLY A 1 93 ? -11.812 -2.061 4.641 1 98.06 93 GLY A C 1
ATOM 718 O O . GLY A 1 93 ? -12.258 -3.209 4.695 1 98.06 93 GLY A O 1
ATOM 719 N N . TYR A 1 94 ? -10.602 -1.795 4.355 1 98.88 94 TYR A N 1
ATOM 720 C CA . TYR A 1 94 ? -9.547 -2.773 4.109 1 98.88 94 TYR A CA 1
ATOM 721 C C . TYR A 1 94 ? -8.172 -2.121 4.18 1 98.88 94 TYR A C 1
ATOM 723 O O . TYR A 1 94 ? -8.062 -0.899 4.301 1 98.88 94 TYR A O 1
ATOM 731 N N . ARG A 1 95 ? -7.164 -2.891 4.195 1 98.88 95 ARG A N 1
ATOM 732 C CA . ARG A 1 95 ? -5.777 -2.443 4.207 1 98.88 95 ARG A CA 1
ATOM 733 C C . ARG A 1 95 ? -5.016 -2.982 3.002 1 98.88 95 ARG A C 1
ATOM 735 O O . ARG A 1 95 ? -5.129 -4.164 2.666 1 98.88 95 ARG A O 1
ATOM 742 N N . LEU A 1 96 ? -4.305 -2.092 2.24 1 98.94 96 LEU A N 1
ATOM 743 C CA . LEU A 1 96 ? -3.324 -2.514 1.243 1 98.94 96 LEU A CA 1
ATOM 744 C C . LEU A 1 96 ? -1.925 -2.568 1.845 1 98.94 96 LEU A C 1
ATOM 746 O O . LEU A 1 96 ? -1.533 -1.675 2.6 1 98.94 96 LEU A O 1
ATOM 750 N N . VAL A 1 97 ? -1.139 -3.59 1.487 1 98.94 97 VAL A N 1
ATOM 751 C CA . VAL A 1 97 ? 0.249 -3.717 1.92 1 98.94 97 VAL A CA 1
ATOM 752 C C . VAL A 1 97 ? 1.13 -4.09 0.729 1 98.94 97 VAL A C 1
ATOM 754 O O . VAL A 1 97 ? 0.796 -4.996 -0.037 1 98.94 97 VAL A O 1
ATOM 757 N N . ILE A 1 98 ? 2.182 -3.4 0.501 1 98.88 98 ILE A N 1
ATOM 758 C CA . ILE A 1 98 ? 3.229 -3.736 -0.457 1 98.88 98 ILE A CA 1
ATOM 759 C C . ILE A 1 98 ? 4.562 -3.893 0.271 1 98.88 98 ILE A C 1
ATOM 761 O O . ILE A 1 98 ? 5.066 -2.938 0.866 1 98.88 98 ILE A O 1
ATOM 765 N N . ASN A 1 99 ? 5.113 -5.047 0.25 1 98.75 99 ASN A N 1
ATOM 766 C CA . ASN A 1 99 ? 6.418 -5.316 0.846 1 98.75 99 ASN A CA 1
ATOM 767 C C . ASN A 1 99 ? 7.539 -5.211 -0.185 1 98.75 99 ASN A C 1
ATOM 769 O O . ASN A 1 99 ? 7.406 -5.703 -1.307 1 98.75 99 ASN A O 1
ATOM 773 N N . ASP A 1 100 ? 8.555 -4.488 0.17 1 98.62 100 ASP A N 1
ATOM 774 C CA . ASP A 1 100 ? 9.742 -4.371 -0.668 1 98.62 100 ASP A CA 1
ATOM 775 C C . ASP A 1 100 ? 10.984 -4.879 0.065 1 98.62 100 ASP A C 1
ATOM 777 O O . ASP A 1 100 ? 11.328 -4.383 1.14 1 98.62 100 ASP A O 1
ATOM 781 N N . GLY A 1 101 ? 11.648 -5.902 -0.456 1 97.62 101 GLY A N 1
ATOM 782 C CA . GLY A 1 101 ? 12.914 -6.379 0.083 1 97.62 101 GLY A CA 1
ATOM 783 C C . GLY A 1 101 ? 12.766 -7.102 1.406 1 97.62 101 GLY A C 1
ATOM 784 O O . GLY A 1 101 ? 11.648 -7.293 1.894 1 97.62 101 GLY A O 1
ATOM 785 N N . PRO A 1 102 ? 13.961 -7.535 1.938 1 96.94 102 PRO A N 1
ATOM 786 C CA . PRO A 1 102 ? 13.938 -8.352 3.154 1 96.94 102 PRO A CA 1
ATOM 787 C C . PRO A 1 102 ? 13.375 -7.594 4.359 1 96.94 102 PRO A C 1
ATOM 789 O O . PRO A 1 102 ? 12.609 -8.156 5.145 1 96.94 102 PRO A O 1
ATOM 792 N N . MET A 1 103 ? 13.695 -6.371 4.492 1 97.31 103 MET A N 1
ATOM 793 C CA . MET A 1 103 ? 13.25 -5.594 5.645 1 97.31 103 MET A CA 1
ATOM 794 C C . MET A 1 103 ? 11.742 -5.352 5.594 1 97.31 103 MET A C 1
ATOM 796 O O . MET A 1 103 ? 11.086 -5.277 6.633 1 97.31 103 MET A O 1
ATOM 800 N N . GLY A 1 104 ? 11.203 -5.254 4.398 1 98.06 104 GLY A N 1
ATOM 801 C CA . GLY A 1 104 ? 9.773 -5.102 4.227 1 98.06 104 GLY A CA 1
ATOM 802 C C . GLY A 1 104 ? 9.008 -6.402 4.406 1 98.06 104 GLY A C 1
ATOM 803 O O . GLY A 1 104 ? 7.785 -6.391 4.57 1 98.06 104 GLY A O 1
ATOM 804 N N . GLY A 1 105 ? 9.773 -7.5 4.352 1 97.88 105 GLY A N 1
ATOM 805 C CA . GLY A 1 105 ? 9.156 -8.812 4.488 1 97.88 105 GLY A CA 1
ATOM 806 C C . GLY A 1 105 ? 8.734 -9.414 3.16 1 97.88 105 GLY A C 1
ATOM 807 O O . GLY A 1 105 ? 7.773 -10.18 3.098 1 97.88 105 GLY A O 1
ATOM 808 N N . GLN A 1 106 ? 9.328 -9 2.129 1 97.88 106 GLN A N 1
ATOM 809 C CA . GLN A 1 106 ? 9 -9.531 0.809 1 97.88 106 GLN A CA 1
ATOM 810 C C . GLN A 1 106 ? 9.555 -10.938 0.627 1 97.88 106 GLN A C 1
ATOM 812 O O . GLN A 1 106 ? 10.773 -11.141 0.628 1 97.88 106 GLN A O 1
ATOM 817 N N . SER A 1 107 ? 8.633 -11.898 0.407 1 95.94 107 SER A N 1
ATOM 818 C CA . SER A 1 107 ? 9.07 -13.281 0.293 1 95.94 107 SER A CA 1
ATOM 819 C C . SER A 1 107 ? 9.016 -13.766 -1.153 1 95.94 107 SER A C 1
ATOM 821 O O . SER A 1 107 ? 9.594 -14.797 -1.493 1 95.94 107 SER A O 1
ATOM 823 N N . VAL A 1 108 ? 8.25 -13.172 -1.975 1 96.31 108 VAL A N 1
ATOM 824 C CA . VAL A 1 108 ? 8.172 -13.438 -3.406 1 96.31 108 VAL A CA 1
ATOM 825 C C . VAL A 1 108 ? 8.609 -12.211 -4.191 1 96.31 108 VAL A C 1
ATOM 827 O O . VAL A 1 108 ? 8.031 -11.125 -4.043 1 96.31 108 VAL A O 1
ATOM 830 N N . TYR A 1 109 ? 9.656 -12.359 -4.988 1 97.06 109 TYR A N 1
ATOM 831 C CA . TYR A 1 109 ? 10.234 -11.219 -5.691 1 97.06 109 TYR A CA 1
ATOM 832 C C . TYR A 1 109 ? 9.5 -10.969 -7.004 1 97.06 109 TYR A C 1
ATOM 834 O O . TYR A 1 109 ? 10.094 -11.094 -8.078 1 97.06 109 TYR A O 1
ATOM 842 N N . HIS A 1 110 ? 8.336 -10.664 -6.961 1 98 110 HIS A N 1
ATOM 843 C CA . HIS A 1 110 ? 7.328 -10.141 -7.879 1 98 110 HIS A CA 1
ATOM 844 C C . HIS A 1 110 ? 6.391 -9.172 -7.176 1 98 110 HIS A C 1
ATOM 846 O O . HIS A 1 110 ? 5.645 -9.562 -6.273 1 98 110 HIS A O 1
ATOM 852 N N . ILE A 1 111 ? 6.492 -7.879 -7.523 1 98.19 111 ILE A N 1
ATOM 853 C CA . ILE A 1 111 ? 5.727 -6.887 -6.781 1 98.19 111 ILE A CA 1
ATOM 854 C C . ILE A 1 111 ? 4.266 -7.32 -6.691 1 98.19 111 ILE A C 1
ATOM 856 O O . ILE A 1 111 ? 3.711 -7.859 -7.656 1 98.19 111 ILE A O 1
ATOM 860 N N . HIS A 1 112 ? 3.635 -7.199 -5.566 1 98.62 112 HIS A N 1
ATOM 861 C CA . HIS A 1 112 ? 2.229 -7.535 -5.387 1 98.62 112 HIS A CA 1
ATOM 862 C C . HIS A 1 112 ? 1.613 -6.738 -4.242 1 98.62 112 HIS A C 1
ATOM 864 O O . HIS A 1 112 ? 2.307 -6.375 -3.287 1 98.62 112 HIS A O 1
ATOM 870 N N . ILE A 1 113 ? 0.347 -6.473 -4.375 1 98.94 113 ILE A N 1
ATOM 871 C CA . ILE A 1 113 ? -0.428 -5.781 -3.354 1 98.94 113 ILE A CA 1
ATOM 872 C C . ILE A 1 113 ? -1.249 -6.793 -2.557 1 98.94 113 ILE A C 1
ATOM 874 O O . ILE A 1 113 ? -2.045 -7.543 -3.127 1 98.94 113 ILE A O 1
ATOM 878 N N . HIS A 1 114 ? -0.993 -6.836 -1.258 1 98.94 114 HIS A N 1
ATOM 879 C CA . HIS A 1 114 ? -1.914 -7.531 -0.364 1 98.94 114 HIS A CA 1
ATOM 880 C C . HIS A 1 114 ? -3.135 -6.672 -0.056 1 98.94 114 HIS A C 1
ATOM 882 O O . HIS A 1 114 ? -3.002 -5.492 0.276 1 98.94 114 HIS A O 1
ATOM 888 N N . VAL A 1 115 ? -4.281 -7.223 -0.167 1 98.94 115 VAL A N 1
ATOM 889 C CA . VAL A 1 115 ? -5.508 -6.582 0.292 1 98.94 115 VAL A CA 1
ATOM 890 C C . VAL A 1 115 ? -6.145 -7.418 1.404 1 98.94 115 VAL A C 1
ATOM 892 O O . VAL A 1 115 ? -6.457 -8.594 1.204 1 98.94 115 VAL A O 1
ATOM 895 N N . MET A 1 116 ? -6.312 -6.805 2.574 1 98.81 116 MET A N 1
ATOM 896 C CA . MET A 1 116 ? -6.754 -7.559 3.744 1 98.81 116 MET A CA 1
ATOM 897 C C . MET A 1 116 ? -7.941 -6.871 4.414 1 98.81 116 MET A C 1
ATOM 899 O O . MET A 1 116 ? -7.98 -5.645 4.516 1 98.81 116 MET A O 1
ATOM 903 N N . SER A 1 117 ? -8.867 -7.641 4.836 1 98.56 117 SER A N 1
ATOM 904 C CA . SER A 1 117 ? -10.078 -7.16 5.496 1 98.56 117 SER A CA 1
ATOM 905 C C . SER A 1 117 ? -10.797 -8.297 6.219 1 98.56 117 SER A C 1
ATOM 907 O O . SER A 1 117 ? -10.219 -9.359 6.449 1 98.56 117 SER A O 1
ATOM 909 N N . GLY A 1 118 ? -12.062 -8.031 6.676 1 97.81 118 GLY A N 1
ATOM 910 C CA . GLY A 1 118 ? -12.875 -9.047 7.328 1 97.81 118 GLY A CA 1
ATOM 911 C C . GLY A 1 118 ? -12.617 -9.148 8.82 1 97.81 118 GLY A C 1
ATOM 912 O O . GLY A 1 118 ? -13.344 -9.844 9.531 1 97.81 118 GLY A O 1
ATOM 913 N N . ARG A 1 119 ? -11.688 -8.57 9.312 1 97 119 ARG A N 1
ATOM 914 C CA . ARG A 1 119 ? -11.398 -8.312 10.719 1 97 119 ARG A CA 1
ATOM 915 C C . ARG A 1 119 ? -10.766 -6.934 10.906 1 97 119 ARG A C 1
ATOM 917 O O . ARG A 1 119 ? -10.266 -6.34 9.945 1 97 119 ARG A O 1
ATOM 924 N N . GLN A 1 120 ? -10.836 -6.43 12.125 1 97.62 120 GLN A N 1
ATOM 925 C CA . GLN A 1 120 ? -10.164 -5.164 12.398 1 97.62 120 GLN A CA 1
ATOM 926 C C . GLN A 1 120 ? -8.656 -5.293 12.227 1 97.62 120 GLN A C 1
ATOM 928 O O . GLN A 1 120 ? -8.016 -6.098 12.906 1 97.62 120 GLN A O 1
ATOM 933 N N . MET A 1 121 ? -8.164 -4.488 11.297 1 97.81 121 MET A N 1
ATOM 934 C CA . MET A 1 121 ? -6.711 -4.473 11.141 1 97.81 121 MET A CA 1
ATOM 935 C C . MET A 1 121 ? -6.043 -3.789 12.328 1 97.81 121 MET A C 1
ATOM 937 O O . MET A 1 121 ? -6.488 -2.73 12.773 1 97.81 121 MET A O 1
ATOM 941 N N . GLY A 1 122 ? -5.035 -4.383 12.773 1 96.88 122 GLY A N 1
ATOM 942 C CA . GLY A 1 122 ? -4.316 -3.828 13.914 1 96.88 122 GLY A CA 1
ATOM 943 C C . GLY A 1 122 ? -3.266 -2.809 13.516 1 96.88 122 GLY A C 1
ATOM 944 O O . GLY A 1 122 ? -2.898 -2.713 12.344 1 96.88 122 GLY A O 1
ATOM 945 N N . TRP A 1 123 ? -2.756 -2.088 14.477 1 96.62 123 TRP A N 1
ATOM 946 C CA . TRP A 1 123 ? -1.708 -1.085 14.32 1 96.62 123 TRP A CA 1
ATOM 947 C C . TRP A 1 123 ? -0.712 -1.149 15.469 1 96.62 123 TRP A C 1
ATOM 949 O O . TRP A 1 123 ? -1.106 -1.241 16.641 1 96.62 123 TRP A O 1
ATOM 959 N N . PRO A 1 124 ? 0.568 -1.192 15.297 1 96.88 124 PRO A N 1
ATOM 960 C CA . PRO A 1 124 ? 1.213 -0.986 13.992 1 96.88 124 PRO A CA 1
ATOM 961 C C . PRO A 1 124 ? 1.017 -2.166 13.047 1 96.88 124 PRO A C 1
ATOM 963 O O . PRO A 1 124 ? 0.574 -3.236 13.469 1 96.88 124 PRO A O 1
ATOM 966 N N . PRO A 1 125 ? 1.254 -1.993 11.742 1 96.5 125 PRO A N 1
ATOM 967 C CA . PRO A 1 125 ? 1.022 -3.041 10.742 1 96.5 125 PRO A CA 1
ATOM 968 C C . PRO A 1 125 ? 2.17 -4.043 10.664 1 96.5 125 PRO A C 1
ATOM 970 O O . PRO A 1 125 ? 2.629 -4.379 9.57 1 96.5 125 PRO A O 1
ATOM 973 N N . GLY A 1 126 ? 2.557 -4.676 11.734 1 92.44 126 GLY A N 1
ATOM 974 C CA . GLY A 1 126 ? 3.664 -5.617 11.812 1 92.44 126 GLY A CA 1
ATOM 975 C C . GLY A 1 126 ? 4.922 -5.012 12.406 1 92.44 126 GLY A C 1
ATOM 976 O O . GLY A 1 126 ? 5.012 -3.793 12.57 1 92.44 126 GLY A O 1
ATOM 977 N N . MET B 1 1 ? -6.688 -2.936 22.062 1 72.69 1 MET B N 1
ATOM 978 C CA . MET B 1 1 ? -6.734 -2.207 20.797 1 72.69 1 MET B CA 1
ATOM 979 C C . MET B 1 1 ? -5.855 -0.961 20.844 1 72.69 1 MET B C 1
ATOM 981 O O . MET B 1 1 ? -5.828 -0.261 21.859 1 72.69 1 MET B O 1
ATOM 985 N N . SER B 1 2 ? -5.055 -0.783 19.812 1 83 2 SER B N 1
ATOM 986 C CA . SER B 1 2 ? -4.16 0.371 19.828 1 83 2 SER B CA 1
ATOM 987 C C . SER B 1 2 ? -4.945 1.677 19.734 1 83 2 SER B C 1
ATOM 989 O O . SER B 1 2 ? -6.086 1.693 19.281 1 83 2 SER B O 1
ATOM 991 N N . GLU B 1 3 ? -4.316 2.703 20.281 1 85.5 3 GLU B N 1
ATOM 992 C CA . GLU B 1 3 ? -4.914 4.035 20.234 1 85.5 3 GLU B CA 1
ATOM 993 C C . GLU B 1 3 ? -5.266 4.438 18.812 1 85.5 3 GLU B C 1
ATOM 995 O O . GLU B 1 3 ? -6.305 5.059 18.562 1 85.5 3 GLU B O 1
ATOM 1000 N N . GLU B 1 4 ? -4.438 4.098 17.922 1 89 4 GLU B N 1
ATOM 1001 C CA . GLU B 1 4 ? -4.664 4.441 16.516 1 89 4 GLU B CA 1
ATOM 1002 C C . GLU B 1 4 ? -5.922 3.768 15.984 1 89 4 GLU B C 1
ATOM 1004 O O . GLU B 1 4 ? -6.684 4.375 15.227 1 89 4 GLU B O 1
ATOM 1009 N N . ILE B 1 5 ? -6.172 2.586 16.328 1 93.31 5 ILE B N 1
ATOM 1010 C CA . ILE B 1 5 ? -7.34 1.854 15.852 1 93.31 5 ILE B CA 1
ATOM 1011 C C . ILE B 1 5 ? -8.602 2.432 16.484 1 93.31 5 ILE B C 1
ATOM 1013 O O . ILE B 1 5 ? -9.648 2.531 15.836 1 93.31 5 ILE B O 1
ATOM 1017 N N . GLU B 1 6 ? -8.469 2.793 17.734 1 91.12 6 GLU B N 1
ATOM 1018 C CA . GLU B 1 6 ? -9.594 3.461 18.375 1 91.12 6 GLU B CA 1
ATOM 1019 C C . GLU B 1 6 ? -9.969 4.746 17.656 1 91.12 6 GLU B C 1
ATOM 1021 O O . GLU B 1 6 ? -11.148 5.02 17.438 1 91.12 6 GLU B O 1
ATOM 1026 N N . LYS B 1 7 ? -8.969 5.488 17.344 1 90.75 7 LYS B N 1
ATOM 1027 C CA . LYS B 1 7 ? -9.195 6.711 16.578 1 90.75 7 LYS B CA 1
ATOM 1028 C C . LYS B 1 7 ? -9.852 6.398 15.234 1 90.75 7 LYS B C 1
ATOM 1030 O O . LYS B 1 7 ? -10.766 7.105 14.805 1 90.75 7 LYS B O 1
ATOM 1035 N N . ALA B 1 8 ? -9.422 5.422 14.57 1 92.31 8 ALA B N 1
ATOM 1036 C CA . ALA B 1 8 ? -9.953 5.031 13.273 1 92.31 8 ALA B CA 1
ATOM 1037 C C . ALA B 1 8 ? -11.422 4.648 13.367 1 92.31 8 ALA B C 1
ATOM 1039 O O . ALA B 1 8 ? -12.211 4.922 12.461 1 92.31 8 ALA B O 1
ATOM 1040 N N . GLN B 1 9 ? -11.789 4.051 14.453 1 89.12 9 GLN B N 1
ATOM 1041 C CA . GLN B 1 9 ? -13.164 3.607 14.656 1 89.12 9 GLN B CA 1
ATOM 1042 C C . GLN B 1 9 ? -14.094 4.789 14.914 1 89.12 9 GLN B C 1
ATOM 1044 O O . GLN B 1 9 ? -15.305 4.688 14.727 1 89.12 9 GLN B O 1
ATOM 1049 N N . GLN B 1 10 ? -13.484 5.855 15.289 1 88.31 10 GLN B N 1
ATOM 1050 C CA . GLN B 1 10 ? -14.281 7.027 15.625 1 88.31 10 GLN B CA 1
ATOM 1051 C C . GLN B 1 10 ? -14.234 8.07 14.508 1 88.31 10 GLN B C 1
ATOM 1053 O O . GLN B 1 10 ? -15.07 8.969 14.461 1 88.31 10 GLN B O 1
ATOM 1058 N N . ALA B 1 11 ? -13.258 7.926 13.695 1 88.81 11 ALA B N 1
ATOM 1059 C CA . ALA B 1 11 ? -13.062 8.906 12.625 1 88.81 11 ALA B CA 1
ATOM 1060 C C . ALA B 1 11 ? -14.227 8.867 11.633 1 88.81 11 ALA B C 1
ATOM 1062 O O . ALA B 1 11 ? -14.82 7.812 11.406 1 88.81 11 ALA B O 1
ATOM 1063 N N . LYS B 1 12 ? -14.602 10 11.07 1 86.56 12 LYS B N 1
ATOM 1064 C CA . LYS B 1 12 ? -15.648 10.109 10.062 1 86.56 12 LYS B CA 1
ATOM 1065 C C . LYS B 1 12 ? -15.172 10.898 8.852 1 86.56 12 LYS B C 1
ATOM 1067 O O . LYS B 1 12 ? -14.406 11.859 8.992 1 86.56 12 LYS B O 1
ATOM 1072 N N . PRO B 1 13 ? -15.664 10.352 7.668 1 84.38 13 PRO B N 1
ATOM 1073 C CA . PRO B 1 13 ? -15.328 11.172 6.5 1 84.38 13 PRO B CA 1
ATOM 1074 C C . PRO B 1 13 ? -15.984 12.547 6.531 1 84.38 13 PRO B C 1
ATOM 1076 O O . PRO B 1 13 ? -16.953 12.758 7.266 1 84.38 13 PRO B O 1
ATOM 1079 N N . GLY B 1 14 ? -15.367 13.406 5.77 1 78.06 14 GLY B N 1
ATOM 1080 C CA . GLY B 1 14 ? -16 14.711 5.637 1 78.06 14 GLY B CA 1
ATOM 1081 C C . GLY B 1 14 ? -15.164 15.836 6.223 1 78.06 14 GLY B C 1
ATOM 1082 O O . GLY B 1 14 ? -14.445 15.641 7.199 1 78.06 14 GLY B O 1
ATOM 1083 N N . GLY B 1 15 ? -15.156 16.844 5.535 1 81.25 15 GLY B N 1
ATOM 1084 C CA . GLY B 1 15 ? -14.516 18.078 5.949 1 81.25 15 GLY B CA 1
ATOM 1085 C C . GLY B 1 15 ? -13.031 18.125 5.637 1 81.25 15 GLY B C 1
ATOM 1086 O O . GLY B 1 15 ? -12.516 17.25 4.953 1 81.25 15 GLY B O 1
ATOM 1087 N N . ASP B 1 16 ? -12.414 19.156 6.07 1 90.12 16 ASP B N 1
ATOM 1088 C CA . ASP B 1 16 ? -10.977 19.375 5.922 1 90.12 16 ASP B CA 1
ATOM 1089 C C . ASP B 1 16 ? -10.195 18.578 6.973 1 90.12 16 ASP B C 1
ATOM 1091 O O . ASP B 1 16 ? -10.695 18.328 8.07 1 90.12 16 ASP B O 1
ATOM 1095 N N . THR B 1 17 ? -9.18 17.938 6.617 1 95 17 THR B N 1
ATOM 1096 C CA . THR B 1 17 ? -8.328 17.188 7.539 1 95 17 THR B CA 1
ATOM 1097 C C . THR B 1 17 ? -7.012 17.922 7.77 1 95 17 THR B C 1
ATOM 1099 O O . THR B 1 17 ? -6.688 18.875 7.043 1 95 17 THR B O 1
ATOM 1102 N N . ILE B 1 18 ? -6.316 17.531 8.797 1 94.75 18 ILE B N 1
ATOM 1103 C CA . ILE B 1 18 ? -5 18.078 9.07 1 94.75 18 ILE B CA 1
ATOM 1104 C C . ILE B 1 18 ? -4.086 17.875 7.863 1 94.75 18 ILE B C 1
ATOM 1106 O O . ILE B 1 18 ? -3.252 18.719 7.551 1 94.75 18 ILE B O 1
ATOM 1110 N N . PHE B 1 19 ? -4.27 16.766 7.148 1 96.81 19 PHE B N 1
ATOM 1111 C CA . PHE B 1 19 ? -3.453 16.469 5.977 1 96.81 19 PHE B CA 1
ATOM 1112 C C . PHE B 1 19 ? -3.781 17.422 4.832 1 96.81 19 PHE B C 1
ATOM 1114 O O . PHE B 1 19 ? -2.893 17.828 4.082 1 96.81 19 PHE B O 1
ATOM 1121 N N . GLY B 1 20 ? -5.102 17.703 4.73 1 96.5 20 GLY B N 1
ATOM 1122 C CA . GLY B 1 20 ? -5.453 18.734 3.77 1 96.5 20 GLY B CA 1
ATOM 1123 C C . GLY B 1 20 ? -4.777 20.062 4.043 1 96.5 20 GLY B C 1
ATOM 1124 O O . GLY B 1 20 ? -4.266 20.703 3.127 1 96.5 20 GLY B O 1
ATOM 1125 N N . LYS B 1 21 ? -4.746 20.438 5.277 1 97.25 21 LYS B N 1
ATOM 1126 C CA . LYS B 1 21 ? -4.125 21.688 5.688 1 97.25 21 LYS B CA 1
ATOM 1127 C C . LYS B 1 21 ? -2.615 21.656 5.453 1 97.25 21 LYS B C 1
ATOM 1129 O O . LYS B 1 21 ? -2.025 22.656 5.039 1 97.25 21 LYS B O 1
ATOM 1134 N N . ILE B 1 22 ? -2.012 20.562 5.707 1 96.81 22 ILE B N 1
ATOM 1135 C CA . ILE B 1 22 ? -0.582 20.391 5.473 1 96.81 22 ILE B CA 1
ATOM 1136 C C . ILE B 1 22 ? -0.281 20.516 3.982 1 96.81 22 ILE B C 1
ATOM 1138 O O . ILE B 1 22 ? 0.637 21.234 3.588 1 96.81 22 ILE B O 1
ATOM 1142 N N . ALA B 1 23 ? -1.091 19.844 3.162 1 96.12 23 ALA B N 1
ATOM 1143 C CA . ALA B 1 23 ? -0.875 19.844 1.718 1 96.12 23 ALA B CA 1
ATOM 1144 C C . ALA B 1 23 ? -0.982 21.25 1.147 1 96.12 23 ALA B C 1
ATOM 1146 O O . ALA B 1 23 ? -0.268 21.609 0.206 1 96.12 23 ALA B O 1
ATOM 1147 N N . ARG B 1 24 ? -1.798 22.016 1.713 1 95.69 24 ARG B N 1
ATOM 1148 C CA . ARG B 1 24 ? -2.016 23.391 1.257 1 95.69 24 ARG B CA 1
ATOM 1149 C C . ARG B 1 24 ? -1.081 24.359 1.973 1 95.69 24 ARG B C 1
ATOM 1151 O O . ARG B 1 24 ? -1.201 25.578 1.815 1 95.69 24 ARG B O 1
ATOM 1158 N N . LYS B 1 25 ? -0.253 23.891 2.861 1 96.56 25 LYS B N 1
ATOM 1159 C CA . LYS B 1 25 ? 0.769 24.656 3.582 1 96.56 25 LYS B CA 1
ATOM 1160 C C . LYS B 1 25 ? 0.136 25.672 4.523 1 96.56 25 LYS B C 1
ATOM 1162 O O . LYS B 1 25 ? 0.68 26.766 4.723 1 96.56 25 LYS B O 1
ATOM 1167 N N . GLU B 1 26 ? -1.021 25.328 4.984 1 96.38 26 GLU B N 1
ATOM 1168 C CA . GLU B 1 26 ? -1.688 26.172 5.977 1 96.38 26 GLU B CA 1
ATOM 1169 C C . GLU B 1 26 ? -1.143 25.922 7.375 1 96.38 26 GLU B C 1
ATOM 1171 O O . GLU B 1 26 ? -1.299 26.75 8.273 1 96.38 26 GLU B O 1
ATOM 1176 N N . ILE B 1 27 ? -0.628 24.75 7.637 1 95.12 27 ILE B N 1
ATOM 1177 C CA . ILE B 1 27 ? 0.071 24.438 8.875 1 95.12 27 ILE B CA 1
ATOM 1178 C C . ILE B 1 27 ? 1.516 24.047 8.57 1 95.12 27 ILE B C 1
ATOM 1180 O O . ILE B 1 27 ? 1.789 23.406 7.551 1 95.12 27 ILE B O 1
ATOM 1184 N N . PRO B 1 28 ? 2.371 24.453 9.555 1 94.56 28 PRO B N 1
ATOM 1185 C CA . PRO B 1 28 ? 3.783 24.125 9.32 1 94.56 28 PRO B CA 1
ATOM 1186 C C . PRO B 1 28 ? 4.062 22.625 9.32 1 94.56 28 PRO B C 1
ATOM 1188 O O . PRO B 1 28 ? 3.568 21.906 10.195 1 94.56 28 PRO B O 1
ATOM 1191 N N . CYS B 1 29 ? 4.746 22.172 8.383 1 95.88 29 CYS B N 1
ATOM 1192 C CA . CYS B 1 29 ? 5.211 20.797 8.242 1 95.88 29 CYS B CA 1
ATOM 1193 C C . CYS B 1 29 ? 6.453 20.719 7.359 1 95.88 29 CYS B C 1
ATOM 1195 O O . CYS B 1 29 ? 6.469 21.281 6.262 1 95.88 29 CYS B O 1
ATOM 1197 N N . GLU B 1 30 ? 7.461 20.172 7.887 1 97.5 30 GLU B N 1
ATOM 1198 C CA . GLU B 1 30 ? 8.664 20.016 7.082 1 97.5 30 GLU B CA 1
ATOM 1199 C C . GLU B 1 30 ? 8.516 18.859 6.09 1 97.5 30 GLU B C 1
ATOM 1201 O O . GLU B 1 30 ? 8.328 17.719 6.488 1 97.5 30 GLU B O 1
ATOM 1206 N N . PHE B 1 31 ? 8.625 19.234 4.848 1 98.44 31 PHE B N 1
ATOM 1207 C CA . PHE B 1 31 ? 8.516 18.219 3.812 1 98.44 31 PHE B CA 1
ATOM 1208 C C . PHE B 1 31 ? 9.867 17.594 3.521 1 98.44 31 PHE B C 1
ATOM 1210 O O . PHE B 1 31 ? 10.875 18.297 3.43 1 98.44 31 PHE B O 1
ATOM 1217 N N . ILE B 1 32 ? 9.836 16.328 3.379 1 98.69 32 ILE B N 1
ATOM 1218 C CA . ILE B 1 32 ? 11.055 15.664 2.93 1 98.69 32 ILE B CA 1
ATOM 1219 C C . ILE B 1 32 ? 11 15.453 1.42 1 98.69 32 ILE B C 1
ATOM 1221 O O . ILE B 1 32 ? 11.992 15.039 0.808 1 98.69 32 ILE B O 1
ATOM 1225 N N . TYR B 1 33 ? 9.898 15.648 0.83 1 98.88 33 TYR B N 1
ATOM 1226 C CA . TYR B 1 33 ? 9.688 15.609 -0.613 1 98.88 33 TYR B CA 1
ATOM 1227 C C . TYR B 1 33 ? 8.445 16.391 -1.004 1 98.88 33 TYR B C 1
ATOM 1229 O O . TYR B 1 33 ? 7.453 16.406 -0.268 1 98.88 33 TYR B O 1
ATOM 1237 N N . GLU B 1 34 ? 8.484 17.016 -2.104 1 98.69 34 GLU B N 1
ATOM 1238 C CA . GLU B 1 34 ? 7.324 17.719 -2.645 1 98.69 34 GLU B CA 1
ATOM 1239 C C . GLU B 1 34 ? 7.414 17.844 -4.164 1 98.69 34 GLU B C 1
ATOM 1241 O O . GLU B 1 34 ? 8.484 18.125 -4.707 1 98.69 34 GLU B O 1
ATOM 1246 N N . ASP B 1 35 ? 6.344 17.625 -4.84 1 98.44 35 ASP B N 1
ATOM 1247 C CA . ASP B 1 35 ? 6.195 18 -6.246 1 98.44 35 ASP B CA 1
ATOM 1248 C C . ASP B 1 35 ? 4.801 18.547 -6.523 1 98.44 35 ASP B C 1
ATOM 1250 O O . ASP B 1 35 ? 4.117 19.016 -5.609 1 98.44 35 ASP B O 1
ATOM 1254 N N . ASP B 1 36 ? 4.352 18.578 -7.77 1 98.12 36 ASP B N 1
ATOM 1255 C CA . ASP B 1 36 ? 3.104 19.234 -8.133 1 98.12 36 ASP B CA 1
ATOM 1256 C C . ASP B 1 36 ? 1.896 18.438 -7.652 1 98.12 36 ASP B C 1
ATOM 1258 O O . ASP B 1 36 ? 0.806 18.984 -7.484 1 98.12 36 ASP B O 1
ATOM 1262 N N . GLN B 1 37 ? 2.088 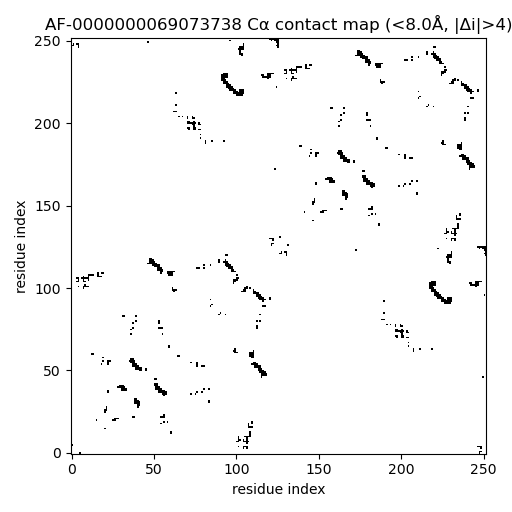17.188 -7.293 1 98.62 37 GLN B N 1
ATOM 1263 C CA . GLN B 1 37 ? 0.925 16.328 -7.07 1 98.62 37 GLN B CA 1
ATOM 1264 C C . GLN B 1 37 ? 0.868 15.844 -5.625 1 98.62 37 GLN B C 1
ATOM 1266 O O . GLN B 1 37 ? -0.199 15.469 -5.133 1 98.62 37 GLN B O 1
ATOM 1271 N N . CYS B 1 38 ? 2.029 15.805 -4.938 1 98.81 38 CYS B N 1
ATOM 1272 C CA . CYS B 1 38 ? 2.02 15.18 -3.617 1 98.81 38 CYS B CA 1
ATOM 1273 C C . CYS B 1 38 ? 3.139 15.742 -2.746 1 98.81 38 CYS B C 1
ATOM 1275 O O . CYS B 1 38 ? 3.984 16.5 -3.223 1 98.81 38 CYS B O 1
ATOM 1277 N N . VAL B 1 39 ? 3.025 15.484 -1.471 1 98.81 39 VAL B N 1
ATOM 1278 C CA . VAL B 1 39 ? 4.059 15.82 -0.498 1 98.81 39 VAL B CA 1
ATOM 1279 C C . VAL B 1 39 ? 4.363 14.609 0.377 1 98.81 39 VAL B C 1
ATOM 1281 O O . VAL B 1 39 ? 3.547 13.688 0.475 1 98.81 39 VAL B O 1
ATOM 1284 N N . ALA B 1 40 ? 5.555 14.562 0.937 1 98.94 40 ALA B N 1
ATOM 1285 C CA . ALA B 1 40 ? 5.953 13.555 1.92 1 98.94 40 ALA B CA 1
ATOM 1286 C C . ALA B 1 40 ? 6.535 14.211 3.17 1 98.94 40 ALA B C 1
ATOM 1288 O O . ALA B 1 40 ? 7.219 15.234 3.082 1 98.94 40 ALA B O 1
ATOM 1289 N N . PHE B 1 41 ? 6.246 13.664 4.309 1 98.81 41 PHE B N 1
ATOM 1290 C CA . PHE B 1 41 ? 6.742 14.164 5.586 1 98.81 41 PHE B CA 1
ATOM 1291 C C . PHE B 1 41 ? 6.793 13.047 6.625 1 98.81 41 PHE B C 1
ATOM 1293 O O . PHE B 1 41 ? 6.094 12.039 6.496 1 98.81 41 PHE B O 1
ATOM 1300 N N . ASN B 1 42 ? 7.621 13.242 7.605 1 98.56 42 ASN B N 1
ATOM 1301 C CA . ASN B 1 42 ? 7.762 12.227 8.648 1 98.56 42 ASN B CA 1
ATOM 1302 C C . ASN B 1 42 ? 6.516 12.156 9.523 1 98.56 42 ASN B C 1
ATOM 1304 O O . ASN B 1 42 ? 5.934 13.18 9.875 1 98.56 42 ASN B O 1
ATOM 1308 N N . ASP B 1 43 ? 6.117 10.945 9.758 1 97.75 43 ASP B N 1
ATOM 1309 C CA . ASP B 1 43 ? 5.016 10.789 10.703 1 97.75 43 ASP B CA 1
ATOM 1310 C C . ASP B 1 43 ? 5.418 11.258 12.094 1 97.75 43 ASP B C 1
ATOM 1312 O O . ASP B 1 43 ? 6.523 10.969 12.562 1 97.75 43 ASP B O 1
ATOM 1316 N N . LEU B 1 44 ? 4.555 11.922 12.766 1 94.12 44 LEU B N 1
ATOM 1317 C CA . LEU B 1 44 ? 4.844 12.469 14.086 1 94.12 44 LEU B CA 1
ATOM 1318 C C . LEU B 1 44 ? 4.801 11.383 15.148 1 94.12 44 LEU B C 1
ATOM 1320 O O . LEU B 1 44 ? 5.34 11.555 16.25 1 94.12 44 LEU B O 1
ATOM 1324 N N . SER B 1 45 ? 4.094 10.328 14.914 1 95.25 45 SER B N 1
ATOM 1325 C CA . SER B 1 45 ? 4.004 9.164 15.797 1 95.25 45 SER B CA 1
ATOM 1326 C C . SER B 1 45 ? 4.535 7.91 15.109 1 95.25 45 SER B C 1
ATOM 1328 O O . SER B 1 45 ? 3.781 6.961 14.875 1 95.25 45 SER B O 1
ATOM 1330 N N . PRO B 1 46 ? 5.824 7.891 14.898 1 97.69 46 PRO B N 1
ATOM 1331 C CA . PRO B 1 46 ? 6.398 6.812 14.086 1 97.69 46 PRO B CA 1
ATOM 1332 C C . PRO B 1 46 ? 6.211 5.434 14.719 1 97.69 46 PRO B C 1
ATOM 1334 O O . PRO B 1 46 ? 6.332 5.293 15.945 1 97.69 46 PRO B O 1
ATOM 1337 N N . GLN B 1 47 ? 5.832 4.477 13.938 1 97.69 47 GLN B N 1
ATOM 1338 C CA . GLN B 1 47 ? 5.645 3.09 14.352 1 97.69 47 GLN B CA 1
ATOM 1339 C C . GLN B 1 47 ? 6.844 2.23 13.953 1 97.69 47 GLN B C 1
ATOM 1341 O O . GLN B 1 47 ? 6.816 1.009 14.117 1 97.69 47 GLN B O 1
ATOM 1346 N N . ALA B 1 48 ? 7.875 2.715 13.367 1 98.06 48 ALA B N 1
ATOM 1347 C CA . ALA B 1 48 ? 9.164 2.148 12.977 1 98.06 48 ALA B CA 1
ATOM 1348 C C . ALA B 1 48 ? 10.258 3.215 12.984 1 98.06 48 ALA B C 1
ATOM 1350 O O . ALA B 1 48 ? 9.961 4.414 13.008 1 98.06 48 ALA B O 1
ATOM 1351 N N . PRO B 1 49 ? 11.547 2.809 13.016 1 98.38 49 PRO B N 1
ATOM 1352 C CA . PRO B 1 49 ? 12.617 3.811 13.023 1 98.38 49 PRO B CA 1
ATOM 1353 C C . PRO B 1 49 ? 12.508 4.797 11.867 1 98.38 49 PRO B C 1
ATOM 1355 O O . PRO B 1 49 ? 12.828 5.977 12.023 1 98.38 49 PRO B O 1
ATOM 1358 N N . VAL B 1 50 ? 12.164 4.332 10.734 1 98.62 50 VAL B N 1
ATOM 1359 C CA . VAL B 1 50 ? 11.789 5.176 9.602 1 98.62 50 VAL B CA 1
ATOM 1360 C C . VAL B 1 50 ? 10.297 5.031 9.32 1 98.62 50 VAL B C 1
ATOM 1362 O O . VAL B 1 50 ? 9.789 3.918 9.164 1 98.62 50 VAL B O 1
ATOM 1365 N N . HIS B 1 51 ? 9.602 6.062 9.375 1 98.81 51 HIS B N 1
ATOM 1366 C CA . HIS B 1 51 ? 8.164 6.105 9.102 1 98.81 51 HIS B CA 1
ATOM 1367 C C . HIS B 1 51 ? 7.754 7.465 8.547 1 98.81 51 HIS B C 1
ATOM 1369 O O . HIS B 1 51 ? 7.719 8.453 9.281 1 98.81 51 HIS B O 1
ATOM 1375 N N . PHE B 1 52 ? 7.48 7.52 7.312 1 98.88 52 PHE B N 1
ATOM 1376 C CA . PHE B 1 52 ? 7.012 8.758 6.707 1 98.88 52 PHE B CA 1
ATOM 1377 C C . PHE B 1 52 ? 5.746 8.516 5.895 1 98.88 52 PHE B C 1
ATOM 1379 O O . PHE B 1 52 ? 5.379 7.371 5.633 1 98.88 52 PHE B O 1
ATOM 1386 N N . LEU B 1 53 ? 5.07 9.594 5.562 1 98.88 53 LEU B N 1
ATOM 1387 C CA . LEU B 1 53 ? 3.807 9.57 4.836 1 98.88 53 LEU B CA 1
ATOM 1388 C C . LEU B 1 53 ? 3.947 10.234 3.475 1 98.88 53 LEU B C 1
ATOM 1390 O O . LEU B 1 53 ? 4.691 11.211 3.328 1 98.88 53 LEU B O 1
ATOM 1394 N N . VAL B 1 54 ? 3.324 9.727 2.506 1 98.94 54 VAL B N 1
ATOM 1395 C CA . VAL B 1 54 ? 3.117 10.375 1.219 1 98.94 54 VAL B CA 1
ATOM 1396 C C . VAL B 1 54 ? 1.63 10.656 1.012 1 98.94 54 VAL B C 1
ATOM 1398 O O . VAL B 1 54 ? 0.805 9.742 1.098 1 98.94 54 VAL B O 1
ATOM 1401 N N . ILE B 1 55 ? 1.262 11.883 0.756 1 98.81 55 ILE B N 1
ATOM 1402 C CA . ILE B 1 55 ? -0.146 12.227 0.587 1 98.81 55 ILE B CA 1
ATOM 1403 C C . ILE B 1 55 ? -0.325 13.07 -0.676 1 98.81 55 ILE B C 1
ATOM 1405 O O . ILE B 1 55 ? 0.561 13.844 -1.045 1 98.81 55 ILE B O 1
ATOM 1409 N N . PRO B 1 56 ? -1.421 12.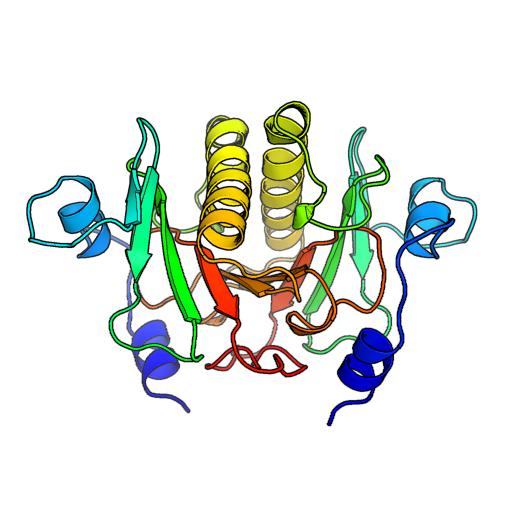875 -1.4 1 98.81 56 PRO B N 1
ATOM 1410 C CA . PRO B 1 56 ? -1.721 13.742 -2.543 1 98.81 56 PRO B CA 1
ATOM 1411 C C . PRO B 1 56 ? -2.178 15.141 -2.119 1 98.81 56 PRO B C 1
ATOM 1413 O O . PRO B 1 56 ? -2.791 15.297 -1.062 1 98.81 56 PRO B O 1
ATOM 1416 N N . LYS B 1 57 ? -1.849 16.094 -2.951 1 98.19 57 LYS B N 1
ATOM 1417 C CA . LYS B 1 57 ? -2.402 17.438 -2.758 1 98.19 57 LYS B CA 1
ATOM 1418 C C . LYS B 1 57 ? -3.896 17.453 -3.066 1 98.19 57 LYS B C 1
ATOM 1420 O O . LYS B 1 57 ? -4.648 18.219 -2.461 1 98.19 57 LYS B O 1
ATOM 1425 N N . LYS B 1 58 ? -4.32 16.672 -4.031 1 97.5 58 LYS B N 1
ATOM 1426 C CA . LYS B 1 58 ? -5.742 16.484 -4.289 1 97.5 58 LYS B CA 1
ATOM 1427 C C . LYS B 1 58 ? -6.438 15.828 -3.102 1 97.5 58 LYS B C 1
ATOM 1429 O O . LYS B 1 58 ? -6 14.781 -2.619 1 97.5 58 LYS B O 1
ATOM 1434 N N . PRO B 1 59 ? -7.477 16.422 -2.615 1 96.62 59 PRO B N 1
ATOM 1435 C CA . PRO B 1 59 ? -8.172 15.797 -1.483 1 96.62 59 PRO B CA 1
ATOM 1436 C C . PRO B 1 59 ? -8.992 14.578 -1.892 1 96.62 59 PRO B C 1
ATOM 1438 O O . PRO B 1 59 ? -9.977 14.711 -2.619 1 96.62 59 PRO B O 1
ATOM 1441 N N . ILE B 1 60 ? -8.586 13.461 -1.553 1 97.06 60 ILE B N 1
ATOM 1442 C CA . ILE B 1 60 ? -9.312 12.203 -1.657 1 97.06 60 ILE B CA 1
ATOM 1443 C C . ILE B 1 60 ? -9.477 11.586 -0.271 1 97.06 60 ILE B C 1
ATOM 1445 O O . ILE B 1 60 ? -8.484 11.297 0.407 1 97.06 60 ILE B O 1
ATOM 1449 N N . SER B 1 61 ? -10.648 11.391 0.158 1 97.12 61 SER B N 1
ATOM 1450 C CA . SER B 1 61 ? -10.898 11.008 1.543 1 97.12 61 SER B CA 1
ATOM 1451 C C . SER B 1 61 ? -10.438 9.586 1.817 1 97.12 61 SER B C 1
ATOM 1453 O O . SER B 1 61 ? -9.719 9.336 2.789 1 97.12 61 SER B O 1
ATOM 1455 N N . ARG B 1 62 ? -10.891 8.648 0.945 1 97.62 62 ARG B N 1
ATOM 1456 C CA . ARG B 1 62 ? -10.609 7.219 1.064 1 97.62 62 ARG B CA 1
ATOM 1457 C C . ARG B 1 62 ? -10.227 6.621 -0.285 1 97.62 62 ARG B C 1
ATOM 1459 O O . ARG B 1 62 ? -10.648 7.113 -1.332 1 97.62 62 ARG B O 1
ATOM 1466 N N . LEU B 1 63 ? -9.414 5.543 -0.171 1 98.5 63 LEU B N 1
ATOM 1467 C CA . LEU B 1 63 ? -9.102 4.848 -1.415 1 98.5 63 LEU B CA 1
ATOM 1468 C C . LEU B 1 63 ? -10.375 4.371 -2.104 1 98.5 63 LEU B C 1
ATOM 1470 O O . LEU B 1 63 ? -10.484 4.434 -3.33 1 98.5 63 LEU B O 1
ATOM 1474 N N . SER B 1 64 ? -11.359 3.939 -1.326 1 98.25 64 SER B N 1
ATOM 1475 C CA . SER B 1 64 ? -12.617 3.443 -1.869 1 98.25 64 SER B CA 1
ATOM 1476 C C . SER B 1 64 ? -13.375 4.543 -2.611 1 98.25 64 SER B C 1
ATOM 1478 O O . SER B 1 64 ? -14.297 4.262 -3.377 1 98.25 64 SER B O 1
ATOM 1480 N N . GLU B 1 65 ? -12.992 5.789 -2.465 1 97.44 65 GLU B N 1
ATOM 1481 C CA . GLU B 1 65 ? -13.656 6.918 -3.107 1 97.44 65 GLU B CA 1
ATOM 1482 C C . GLU B 1 65 ? -12.852 7.43 -4.297 1 97.44 65 GLU B C 1
ATOM 1484 O O . GLU B 1 65 ? -13.273 8.367 -4.984 1 97.44 65 GLU B O 1
ATOM 1489 N N . ALA B 1 66 ? -11.672 6.895 -4.508 1 98.12 66 ALA B N 1
ATOM 1490 C CA . ALA B 1 66 ? -10.891 7.266 -5.68 1 98.12 66 ALA B CA 1
ATOM 1491 C C . ALA B 1 66 ? -11.617 6.898 -6.969 1 98.12 66 ALA B C 1
ATOM 1493 O O . ALA B 1 66 ? -12.375 5.922 -7.004 1 98.12 66 ALA B O 1
ATOM 1494 N N . GLU B 1 67 ? -11.414 7.652 -7.977 1 98.25 67 GLU B N 1
ATOM 1495 C CA . GLU B 1 67 ? -12.039 7.445 -9.273 1 98.25 67 GLU B CA 1
ATOM 1496 C C . GLU B 1 67 ? -11.023 6.992 -10.32 1 98.25 67 GLU B C 1
ATOM 1498 O O . GLU B 1 67 ? -9.812 7.094 -10.094 1 98.25 67 GLU B O 1
ATOM 1503 N N . ASP B 1 68 ? -11.562 6.531 -11.477 1 97.88 68 ASP B N 1
ATOM 1504 C CA . ASP B 1 68 ? -10.68 6.082 -12.547 1 97.88 68 ASP B CA 1
ATOM 1505 C C . ASP B 1 68 ? -9.727 7.195 -12.977 1 97.88 68 ASP B C 1
ATOM 1507 O O . ASP B 1 68 ? -8.578 6.926 -13.352 1 97.88 68 ASP B O 1
ATOM 1511 N N . ALA B 1 69 ? -10.188 8.406 -12.906 1 98.38 69 ALA B N 1
ATOM 1512 C CA . ALA B 1 69 ? -9.391 9.562 -13.305 1 98.38 69 ALA B CA 1
ATOM 1513 C C . ALA B 1 69 ? -8.203 9.758 -12.359 1 98.38 69 ALA B C 1
ATOM 1515 O O . ALA B 1 69 ? -7.273 10.508 -12.672 1 98.38 69 ALA B O 1
ATOM 1516 N N . ASP B 1 70 ? -8.203 9.062 -11.219 1 98.62 70 ASP B N 1
ATOM 1517 C CA . ASP B 1 70 ? -7.145 9.219 -10.219 1 98.62 70 ASP B CA 1
ATOM 1518 C C . ASP B 1 70 ? -6.031 8.195 -10.438 1 98.62 70 ASP B C 1
ATOM 1520 O O . ASP B 1 70 ? -5.078 8.133 -9.656 1 98.62 70 ASP B O 1
ATOM 1524 N N . GLU B 1 71 ? -6.121 7.434 -11.484 1 98.62 71 GLU B N 1
ATOM 1525 C CA . GLU B 1 71 ? -5.172 6.348 -11.719 1 98.62 71 GLU B CA 1
ATOM 1526 C C . GLU B 1 71 ? -3.738 6.867 -11.742 1 98.62 71 GLU B C 1
ATOM 1528 O O . GLU B 1 71 ? -2.861 6.328 -11.062 1 98.62 71 GLU B O 1
ATOM 1533 N N . GLN B 1 72 ? -3.516 7.887 -12.562 1 98.38 72 GLN B N 1
ATOM 1534 C CA . GLN B 1 72 ? -2.174 8.445 -12.68 1 98.38 72 GLN B CA 1
ATOM 1535 C C . GLN B 1 72 ? -1.68 8.977 -11.336 1 98.38 72 GLN B C 1
ATOM 1537 O O . GLN B 1 72 ? -0.521 8.766 -10.969 1 98.38 72 GLN B O 1
ATOM 1542 N N . LEU B 1 73 ? -2.547 9.648 -10.625 1 98.81 73 LEU B N 1
ATOM 1543 C CA . LEU B 1 73 ? -2.191 10.211 -9.328 1 98.81 73 LEU B CA 1
ATOM 1544 C C . LEU B 1 73 ? -1.804 9.102 -8.344 1 98.81 73 LEU B C 1
ATOM 1546 O O . LEU B 1 73 ? -0.815 9.234 -7.621 1 98.81 73 LEU B O 1
ATOM 1550 N N . LEU B 1 74 ? -2.57 8.031 -8.328 1 98.88 74 LEU B N 1
ATOM 1551 C CA . LEU B 1 74 ? -2.289 6.922 -7.426 1 98.88 74 LEU B CA 1
ATOM 1552 C C . LEU B 1 74 ? -0.939 6.289 -7.75 1 98.88 74 LEU B C 1
ATOM 1554 O O . LEU B 1 74 ? -0.164 5.977 -6.844 1 98.88 74 LEU B O 1
ATOM 1558 N N . GLY B 1 75 ? -0.679 6.07 -9.016 1 98.88 75 GLY B N 1
ATOM 1559 C CA . GLY B 1 75 ? 0.629 5.582 -9.43 1 98.88 75 GLY B CA 1
ATOM 1560 C C . GLY B 1 75 ? 1.761 6.512 -9.031 1 98.88 75 GLY B C 1
ATOM 1561 O O . GLY B 1 75 ? 2.826 6.059 -8.609 1 98.88 75 GLY B O 1
ATOM 1562 N N . HIS B 1 76 ? 1.496 7.789 -9.172 1 98.88 76 HIS B N 1
ATOM 1563 C CA . HIS B 1 76 ? 2.479 8.805 -8.812 1 98.88 76 HIS B CA 1
ATOM 1564 C C . HIS B 1 76 ? 2.797 8.75 -7.32 1 98.88 76 HIS B C 1
ATOM 1566 O O . HIS B 1 76 ? 3.955 8.906 -6.926 1 98.88 76 HIS B O 1
ATOM 1572 N N . LEU B 1 77 ? 1.797 8.562 -6.48 1 98.94 77 LEU B N 1
ATOM 1573 C CA . LEU B 1 77 ? 2.018 8.453 -5.043 1 98.94 77 LEU B CA 1
ATOM 1574 C C . LEU B 1 77 ? 2.938 7.285 -4.719 1 98.94 77 LEU B C 1
ATOM 1576 O O . LEU B 1 77 ? 3.859 7.418 -3.912 1 98.94 77 LEU B O 1
ATOM 1580 N N . VAL B 1 78 ? 2.689 6.121 -5.344 1 98.94 78 VAL B N 1
ATOM 1581 C CA . VAL B 1 78 ? 3.482 4.922 -5.098 1 98.94 78 VAL B CA 1
ATOM 1582 C C . VAL B 1 78 ? 4.922 5.152 -5.551 1 98.94 78 VAL B C 1
ATOM 1584 O O . VAL B 1 78 ? 5.867 4.805 -4.836 1 98.94 78 VAL B O 1
ATOM 1587 N N . LEU B 1 79 ? 5.121 5.762 -6.672 1 98.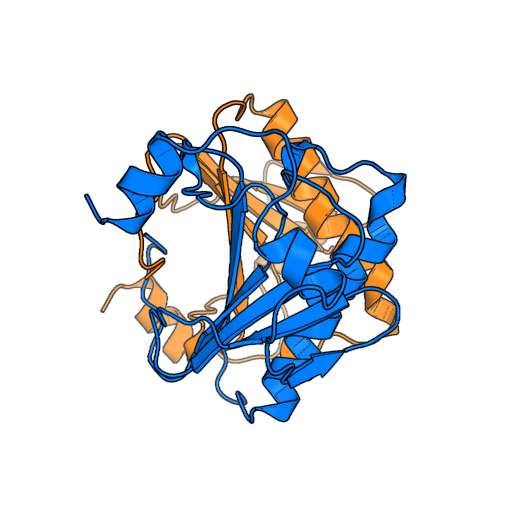88 79 LEU B N 1
ATOM 1588 C CA . LEU B 1 79 ? 6.465 6.047 -7.164 1 98.88 79 LEU B CA 1
ATOM 1589 C C . LEU B 1 79 ? 7.164 7.066 -6.27 1 98.88 79 LEU B C 1
ATOM 1591 O O . LEU B 1 79 ? 8.375 6.984 -6.059 1 98.88 79 LEU B O 1
ATOM 1595 N N . ALA B 1 80 ? 6.418 8.102 -5.852 1 98.88 80 ALA B N 1
ATOM 1596 C C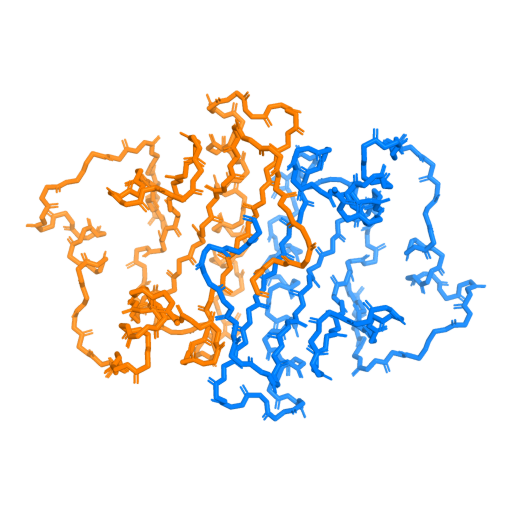A . ALA B 1 80 ? 6.988 9.07 -4.922 1 98.88 80 ALA B CA 1
ATOM 1597 C C . ALA B 1 80 ? 7.469 8.398 -3.643 1 98.88 80 ALA B C 1
ATOM 1599 O O . ALA B 1 80 ? 8.547 8.711 -3.131 1 98.88 80 ALA B O 1
ATOM 1600 N N . ALA B 1 81 ? 6.664 7.461 -3.119 1 98.94 81 ALA B N 1
ATOM 1601 C CA . ALA B 1 81 ? 7.066 6.688 -1.947 1 98.94 81 ALA B CA 1
ATOM 1602 C C . ALA B 1 81 ? 8.398 5.98 -2.186 1 98.94 81 ALA B C 1
ATOM 1604 O O . ALA B 1 81 ? 9.297 6.035 -1.346 1 98.94 81 ALA B O 1
ATOM 1605 N N . LYS B 1 82 ? 8.469 5.348 -3.332 1 98.81 82 LYS B N 1
ATOM 1606 C CA . LYS B 1 82 ? 9.695 4.66 -3.73 1 98.81 82 LYS B CA 1
ATOM 1607 C C . LYS B 1 82 ? 10.875 5.633 -3.797 1 98.81 82 LYS B C 1
ATOM 1609 O O . LYS B 1 82 ? 11.961 5.328 -3.307 1 98.81 82 LYS B O 1
ATOM 1614 N N . LYS B 1 83 ? 10.656 6.715 -4.434 1 98.69 83 LYS B N 1
ATOM 1615 C CA . LYS B 1 83 ? 11.703 7.719 -4.605 1 98.69 83 LYS B CA 1
ATOM 1616 C C . LYS B 1 83 ? 12.211 8.211 -3.256 1 98.69 83 LYS B C 1
ATOM 1618 O O . LYS B 1 83 ? 13.422 8.297 -3.035 1 98.69 83 LYS B O 1
ATOM 1623 N N . VAL B 1 84 ? 11.336 8.57 -2.377 1 98.88 84 VAL B N 1
ATOM 1624 C CA . VAL B 1 84 ? 11.695 9.086 -1.062 1 98.88 84 VAL B CA 1
ATOM 1625 C C . VAL B 1 84 ? 12.398 7.996 -0.256 1 98.88 84 VAL B C 1
ATOM 1627 O O . VAL B 1 84 ? 13.359 8.273 0.471 1 98.88 84 VAL B O 1
ATOM 1630 N N . ALA B 1 85 ? 11.898 6.742 -0.362 1 98.88 85 ALA B N 1
ATOM 1631 C CA . ALA B 1 85 ? 12.555 5.617 0.299 1 98.88 85 ALA B CA 1
ATOM 1632 C C . ALA B 1 85 ? 14.016 5.504 -0.137 1 98.88 85 ALA B C 1
ATOM 1634 O O . ALA B 1 85 ? 14.906 5.301 0.694 1 98.88 85 ALA B O 1
ATOM 1635 N N . LYS B 1 86 ? 14.211 5.609 -1.424 1 98.62 86 LYS B N 1
ATOM 1636 C CA . LYS B 1 86 ? 15.57 5.578 -1.957 1 98.62 86 LYS B CA 1
ATOM 1637 C C . LYS B 1 86 ? 16.406 6.727 -1.398 1 98.62 86 LYS B C 1
ATOM 1639 O O . LYS B 1 86 ? 1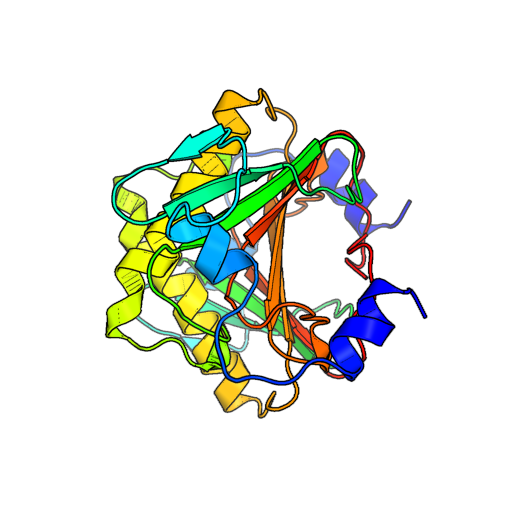7.562 6.531 -1.004 1 98.62 86 LYS B O 1
ATOM 1644 N N . GLN B 1 87 ? 15.859 7.902 -1.401 1 98.44 87 GLN B N 1
ATOM 1645 C CA . GLN B 1 87 ? 16.531 9.086 -0.886 1 98.44 87 GLN B CA 1
ATOM 1646 C C . GLN B 1 87 ? 16.938 8.906 0.576 1 98.44 87 GLN B C 1
ATOM 1648 O O . GLN B 1 87 ? 17.969 9.414 1.013 1 98.44 87 GLN B O 1
ATOM 1653 N N . GLN B 1 88 ? 16.141 8.133 1.311 1 98.12 88 GLN B N 1
ATOM 1654 C CA . GLN B 1 88 ? 16.375 7.906 2.732 1 98.12 88 GLN B CA 1
ATOM 1655 C C . GLN B 1 88 ? 17.312 6.719 2.951 1 98.12 88 GLN B C 1
ATOM 1657 O O . GLN B 1 88 ? 17.562 6.324 4.09 1 98.12 88 GLN B O 1
ATOM 1662 N N . GLY B 1 89 ? 17.719 6.121 1.897 1 98.06 89 GLY B N 1
ATOM 1663 C CA . GLY B 1 89 ? 18.688 5.047 1.972 1 98.06 89 GLY B CA 1
ATOM 1664 C C . GLY B 1 89 ? 18.109 3.73 2.436 1 98.06 89 GLY B C 1
ATOM 1665 O O . GLY B 1 89 ? 18.766 2.963 3.143 1 98.06 89 GLY B O 1
ATOM 1666 N N . LEU B 1 90 ? 16.875 3.471 2.111 1 98.12 90 LEU B N 1
ATOM 1667 C CA . LEU B 1 90 ? 16.219 2.248 2.561 1 98.12 90 LEU B CA 1
ATOM 1668 C C . LEU B 1 90 ? 16.5 1.094 1.608 1 98.12 90 LEU B C 1
ATOM 1670 O O . LEU B 1 90 ? 15.578 0.441 1.119 1 98.12 90 LEU B O 1
ATOM 1674 N N . ASN B 1 91 ? 17.703 0.749 1.471 1 95.44 91 ASN B N 1
ATOM 1675 C CA . ASN B 1 91 ? 18.188 -0.204 0.476 1 95.44 91 ASN B CA 1
ATOM 1676 C C . ASN B 1 91 ? 17.828 -1.638 0.852 1 95.44 91 ASN B C 1
ATOM 1678 O O . ASN B 1 91 ? 17.766 -2.514 -0.014 1 95.44 91 ASN B O 1
ATOM 1682 N N . GLU B 1 92 ? 17.594 -1.855 2.1 1 95.75 92 GLU B N 1
ATOM 1683 C CA . GLU B 1 92 ? 17.297 -3.215 2.547 1 95.75 92 GLU B CA 1
ATOM 1684 C C . GLU B 1 92 ? 15.797 -3.506 2.473 1 95.75 92 GLU B C 1
ATOM 1686 O O . GLU B 1 92 ? 15.359 -4.609 2.805 1 95.75 92 GLU B O 1
ATOM 1691 N N . GLY B 1 93 ? 15.039 -2.482 2.188 1 98.06 93 GLY B N 1
ATOM 1692 C CA . GLY B 1 93 ? 13.617 -2.715 2.004 1 98.06 93 GLY B CA 1
ATOM 1693 C C . GLY B 1 93 ? 12.75 -1.867 2.916 1 98.06 93 GLY B C 1
ATOM 1694 O O . GLY B 1 93 ? 13.266 -1.148 3.775 1 98.06 93 GLY B O 1
ATOM 1695 N N . TYR B 1 94 ? 11.5 -1.891 2.684 1 98.88 94 TYR B N 1
ATOM 1696 C CA . TYR B 1 94 ? 10.477 -1.135 3.404 1 98.88 94 TYR B CA 1
ATOM 1697 C C . TYR B 1 94 ? 9.086 -1.684 3.115 1 98.88 94 TYR B C 1
ATOM 1699 O O . TYR B 1 94 ? 8.93 -2.57 2.273 1 98.88 94 TYR B O 1
ATOM 1707 N N . ARG B 1 95 ? 8.133 -1.255 3.83 1 98.88 95 ARG B N 1
ATOM 1708 C CA . ARG B 1 95 ? 6.734 -1.633 3.662 1 98.88 95 ARG B CA 1
ATOM 1709 C C . ARG B 1 95 ? 5.863 -0.407 3.4 1 98.88 95 ARG B C 1
ATOM 1711 O O . ARG B 1 95 ? 6.004 0.615 4.074 1 98.88 95 ARG B O 1
ATOM 1718 N N . LEU B 1 96 ? 5.02 -0.443 2.328 1 98.94 96 LEU B N 1
ATOM 1719 C CA . LEU B 1 96 ? 3.955 0.534 2.133 1 98.94 96 LEU B CA 1
ATOM 1720 C C . LEU B 1 96 ? 2.643 0.031 2.723 1 98.94 96 LEU B C 1
ATOM 1722 O O . LEU B 1 96 ? 2.297 -1.143 2.568 1 98.94 96 LEU B O 1
ATOM 1726 N N . VAL B 1 97 ? 1.879 0.919 3.371 1 98.94 97 VAL B N 1
ATOM 1727 C CA . VAL B 1 97 ? 0.562 0.593 3.908 1 98.94 97 VAL B CA 1
ATOM 1728 C C . VAL B 1 97 ? -0.433 1.692 3.541 1 98.94 97 VAL B C 1
ATOM 1730 O O . VAL B 1 97 ? -0.145 2.881 3.711 1 98.94 97 VAL B O 1
ATOM 1733 N N . ILE B 1 98 ? -1.54 1.358 2.992 1 98.88 98 ILE B N 1
ATOM 1734 C CA . ILE B 1 98 ? -2.676 2.246 2.768 1 98.88 98 ILE B CA 1
ATOM 1735 C C . ILE B 1 98 ? -3.9 1.715 3.508 1 98.88 98 ILE B C 1
ATOM 1737 O O . ILE B 1 98 ? -4.383 0.618 3.213 1 98.88 98 ILE B O 1
ATOM 1741 N N . ASN B 1 99 ? -4.387 2.445 4.449 1 98.75 99 ASN B N 1
ATOM 1742 C CA . ASN B 1 99 ? -5.594 2.088 5.188 1 98.75 99 ASN B CA 1
ATOM 1743 C C . ASN B 1 99 ? -6.832 2.746 4.586 1 98.75 99 ASN B C 1
ATOM 1745 O O . ASN B 1 99 ? -6.809 3.928 4.242 1 98.75 99 ASN B O 1
ATOM 1749 N N . ASP B 1 100 ? -7.84 1.955 4.383 1 98.62 100 ASP B N 1
ATOM 1750 C CA . ASP B 1 100 ? -9.125 2.457 3.908 1 98.62 100 ASP B CA 1
ATOM 1751 C C . ASP B 1 100 ? -10.234 2.154 4.91 1 98.62 100 ASP B C 1
ATOM 1753 O O . ASP B 1 100 ? -10.477 0.995 5.254 1 98.62 100 ASP B O 1
ATOM 1757 N N . GLY B 1 101 ? -10.906 3.174 5.438 1 97.56 101 GLY B N 1
ATOM 1758 C CA . GLY B 1 101 ? -12.062 2.996 6.293 1 97.56 101 GLY B CA 1
ATOM 1759 C C . GLY B 1 101 ? -11.719 2.463 7.668 1 97.56 101 GLY B C 1
ATOM 1760 O O . GLY B 1 101 ? -10.547 2.271 7.988 1 97.56 101 GLY B O 1
ATOM 1761 N N . PRO B 1 102 ? -12.805 2.27 8.492 1 96.88 102 PRO B N 1
ATOM 1762 C CA . PRO B 1 102 ? -12.586 1.872 9.883 1 96.88 102 PRO B CA 1
ATOM 1763 C C . PRO B 1 102 ? -11.938 0.497 10.008 1 96.88 102 PRO B C 1
ATOM 1765 O O . PRO B 1 102 ? -11.055 0.303 10.852 1 96.88 102 PRO B O 1
ATOM 1768 N N . MET B 1 103 ? -12.305 -0.407 9.188 1 97.25 103 MET B N 1
ATOM 1769 C CA . MET B 1 103 ? -11.766 -1.764 9.281 1 97.25 103 MET B CA 1
ATOM 1770 C C . MET B 1 103 ? -10.297 -1.796 8.883 1 97.25 103 MET B C 1
ATOM 1772 O O . MET B 1 103 ? -9.523 -2.6 9.406 1 97.25 103 MET B O 1
ATOM 1776 N N . GLY B 1 104 ? -9.914 -0.918 7.98 1 98.06 104 GLY B N 1
ATOM 1777 C CA . GLY B 1 104 ? -8.523 -0.808 7.582 1 98.06 104 GLY B CA 1
ATOM 1778 C C . GLY B 1 104 ? -7.668 -0.068 8.594 1 98.06 104 GLY B C 1
ATOM 1779 O O . GLY B 1 104 ? -6.438 -0.132 8.547 1 98.06 104 GLY B O 1
ATOM 1780 N N . GLY B 1 105 ? -8.375 0.643 9.484 1 97.88 105 GLY B N 1
ATOM 1781 C CA . GLY B 1 105 ? -7.668 1.415 10.492 1 97.88 105 GLY B CA 1
ATOM 1782 C C . GLY B 1 105 ? -7.379 2.84 10.062 1 97.88 105 GLY B C 1
ATOM 1783 O O . GLY B 1 105 ? -6.391 3.439 10.492 1 97.88 105 GLY B O 1
ATOM 1784 N N . GLN B 1 106 ? -8.109 3.326 9.164 1 97.88 106 GLN B N 1
ATOM 1785 C CA . GLN B 1 106 ? -7.91 4.695 8.695 1 97.88 106 GLN B CA 1
ATOM 1786 C C . GLN B 1 106 ? -8.398 5.707 9.727 1 97.88 106 GLN B C 1
ATOM 1788 O O . GLN B 1 106 ? -9.594 5.758 10.031 1 97.88 106 GLN B O 1
ATOM 1793 N N . SER B 1 107 ? -7.461 6.555 10.188 1 95.88 107 SER B N 1
ATOM 1794 C CA . SER B 1 107 ? -7.824 7.508 11.227 1 95.88 107 SER B CA 1
ATOM 1795 C C . SER B 1 107 ? -7.918 8.93 10.68 1 95.88 107 SER B C 1
ATOM 1797 O O . SER B 1 107 ? -8.477 9.812 11.32 1 95.88 107 SER B O 1
ATOM 1799 N N . VAL B 1 108 ? -7.285 9.211 9.609 1 96.25 108 VAL B N 1
ATOM 1800 C CA . VAL B 1 108 ? -7.371 10.484 8.898 1 96.25 108 VAL B CA 1
ATOM 1801 C C . VAL B 1 108 ? -7.973 10.266 7.512 1 96.25 108 VAL B C 1
ATOM 1803 O O . VAL B 1 108 ? -7.445 9.484 6.715 1 96.25 108 VAL B O 1
ATOM 1806 N N . TYR B 1 109 ? -9.102 10.898 7.25 1 97 109 TYR B N 1
ATOM 1807 C CA . TYR B 1 109 ? -9.812 10.664 6.004 1 97 109 TYR B CA 1
ATOM 1808 C C . TYR B 1 109 ? -9.266 11.547 4.887 1 97 109 TYR B C 1
ATOM 1810 O O . TYR B 1 109 ? -9.977 12.422 4.371 1 97 109 TYR B O 1
ATOM 1818 N N . HIS B 1 110 ? -8.133 11.391 4.535 1 97.94 110 HIS B N 1
ATOM 1819 C CA . HIS B 1 110 ? -7.277 11.812 3.434 1 97.94 110 HIS B CA 1
ATOM 1820 C C . HIS B 1 110 ? -6.312 10.703 3.029 1 97.94 110 HIS B C 1
ATOM 1822 O O . HIS B 1 110 ? -5.449 10.305 3.812 1 97.94 110 HIS B O 1
ATOM 1828 N N . ILE B 1 111 ? -6.523 10.133 1.832 1 98.19 111 ILE B N 1
ATOM 1829 C CA . ILE B 1 111 ? -5.727 8.969 1.453 1 98.19 111 ILE B CA 1
ATOM 1830 C C . ILE B 1 111 ? -4.246 9.266 1.67 1 98.19 111 ILE B C 1
ATOM 1832 O O . ILE B 1 111 ? -3.779 10.375 1.399 1 98.19 111 ILE B O 1
ATOM 1836 N N . HIS B 1 112 ? -3.498 8.359 2.23 1 98.62 112 HIS B N 1
ATOM 1837 C CA . HIS B 1 112 ? -2.064 8.523 2.436 1 98.62 112 HIS B CA 1
ATOM 1838 C C . HIS B 1 112 ? -1.359 7.172 2.484 1 98.62 112 HIS B C 1
ATOM 1840 O O . HIS B 1 112 ? -1.947 6.176 2.914 1 98.62 112 HIS B O 1
ATOM 1846 N N . ILE B 1 113 ? -0.136 7.172 2.029 1 98.94 113 ILE B N 1
ATOM 1847 C CA . ILE B 1 113 ? 0.718 5.988 2.059 1 98.94 113 ILE B CA 1
ATOM 1848 C C . ILE B 1 113 ? 1.684 6.078 3.236 1 98.94 113 ILE B C 1
ATOM 1850 O O . ILE B 1 113 ? 2.445 7.039 3.354 1 98.94 113 ILE B O 1
ATOM 1854 N N . HIS B 1 114 ? 1.586 5.105 4.129 1 98.94 114 HIS B N 1
ATOM 1855 C CA . HIS B 1 114 ? 2.645 4.918 5.113 1 98.94 114 HIS B CA 1
ATOM 1856 C C . HIS B 1 114 ? 3.846 4.199 4.504 1 98.94 114 HIS B C 1
ATOM 1858 O O . HIS B 1 114 ? 3.686 3.18 3.832 1 98.94 114 HIS B O 1
ATOM 1864 N N . VAL B 1 115 ? 4.992 4.707 4.715 1 98.94 115 VAL B N 1
ATOM 1865 C CA . VAL B 1 115 ? 6.23 4.012 4.367 1 98.94 115 VAL B CA 1
ATOM 1866 C C . VAL B 1 115 ? 7.035 3.734 5.637 1 98.94 115 VAL B C 1
ATOM 1868 O O . VAL B 1 115 ? 7.391 4.66 6.367 1 98.94 115 VAL B O 1
ATOM 1871 N N . MET B 1 116 ? 7.312 2.463 5.895 1 98.81 116 MET B N 1
ATOM 1872 C CA . MET B 1 116 ? 7.934 2.076 7.156 1 98.81 116 MET B CA 1
ATOM 1873 C C . MET B 1 116 ? 9.156 1.191 6.914 1 98.81 116 MET B C 1
ATOM 1875 O O . MET B 1 116 ? 9.133 0.326 6.039 1 98.81 116 MET B O 1
ATOM 1879 N N . SER B 1 117 ? 10.164 1.417 7.652 1 98.56 117 SER B N 1
ATOM 1880 C CA . SER B 1 117 ? 11.422 0.673 7.559 1 98.56 117 SER B CA 1
ATOM 1881 C C . SER B 1 117 ? 12.289 0.893 8.789 1 98.56 117 SER B C 1
ATOM 1883 O O . SER B 1 117 ? 11.805 1.387 9.812 1 98.56 117 SER B O 1
ATOM 1885 N N . GLY B 1 118 ? 13.562 0.433 8.734 1 97.81 118 GLY B N 1
ATOM 1886 C CA . GLY B 1 118 ? 14.508 0.63 9.828 1 97.81 118 GLY B CA 1
ATOM 1887 C C . GLY B 1 118 ? 14.43 -0.449 10.891 1 97.81 118 GLY B C 1
ATOM 1888 O O . GLY B 1 118 ? 15.266 -0.507 11.789 1 97.81 118 GLY B O 1
ATOM 1889 N N . ARG B 1 119 ? 13.531 -1.245 10.875 1 96.94 119 ARG B N 1
ATOM 1890 C CA . ARG B 1 119 ? 13.398 -2.5 11.609 1 96.94 119 ARG B CA 1
ATOM 1891 C C . ARG B 1 119 ? 12.719 -3.562 10.75 1 96.94 119 ARG B C 1
ATOM 1893 O O . ARG B 1 119 ? 12.078 -3.242 9.75 1 96.94 119 ARG B O 1
ATOM 1900 N N . GLN B 1 120 ? 12.914 -4.809 11.141 1 97.62 120 GLN B N 1
ATOM 1901 C CA . GLN B 1 120 ? 12.211 -5.871 10.43 1 97.62 120 GLN B CA 1
ATOM 1902 C C . GLN B 1 120 ? 10.695 -5.742 10.594 1 97.62 120 GLN B C 1
ATOM 1904 O O . GLN B 1 120 ? 10.188 -5.781 11.719 1 97.62 120 GLN B O 1
ATOM 1909 N N . MET B 1 121 ? 10.062 -5.586 9.445 1 97.81 121 MET B N 1
ATOM 1910 C CA . MET B 1 121 ? 8.602 -5.559 9.5 1 97.81 121 MET B CA 1
ATOM 1911 C C . MET B 1 121 ? 8.039 -6.941 9.82 1 97.81 121 MET B C 1
ATOM 1913 O O . MET B 1 121 ? 8.484 -7.938 9.242 1 97.81 121 MET B O 1
ATOM 1917 N N . GLY B 1 122 ? 7.121 -6.953 10.672 1 96.94 122 GLY B N 1
ATOM 1918 C CA . GLY B 1 122 ? 6.516 -8.219 11.062 1 96.94 122 GLY B CA 1
ATOM 1919 C C . GLY B 1 122 ? 5.371 -8.633 10.156 1 96.94 122 GLY B C 1
ATOM 1920 O O . GLY B 1 122 ? 4.863 -7.82 9.375 1 96.94 122 GLY B O 1
ATOM 1921 N N . TRP B 1 123 ? 4.941 -9.859 10.281 1 96.69 123 TRP B N 1
ATOM 1922 C CA . TRP B 1 123 ? 3.828 -10.445 9.539 1 96.69 123 TRP B CA 1
ATOM 1923 C C . TRP B 1 123 ? 2.982 -11.328 10.445 1 96.69 123 TRP B C 1
ATOM 1925 O O . TRP B 1 123 ? 3.516 -12.133 11.211 1 96.69 123 TRP B O 1
ATOM 1935 N N . PRO B 1 124 ? 1.684 -11.234 10.523 1 96.94 124 PRO B N 1
ATOM 1936 C CA . PRO B 1 124 ? 0.882 -10.422 9.617 1 96.94 124 PRO B CA 1
ATOM 1937 C C . PRO B 1 124 ? 1.029 -8.922 9.883 1 96.94 124 PRO B C 1
ATOM 1939 O O . PRO B 1 124 ? 1.571 -8.523 10.914 1 96.94 124 PRO B O 1
ATOM 1942 N N . PRO B 1 125 ? 0.649 -8.062 8.945 1 96.56 125 PRO B N 1
ATOM 1943 C CA . PRO B 1 125 ? 0.818 -6.609 9.078 1 96.56 125 PRO B CA 1
ATOM 1944 C C . PRO B 1 125 ? -0.28 -5.965 9.922 1 96.56 125 PRO B C 1
ATOM 1946 O O . PRO B 1 125 ? -0.839 -4.938 9.531 1 96.56 125 PRO B O 1
ATOM 1949 N N . GLY B 1 126 ? -0.524 -6.395 11.125 1 92.44 126 GLY B N 1
ATOM 1950 C CA . GLY B 1 126 ? -1.568 -5.902 12.016 1 92.44 126 GLY B CA 1
ATOM 1951 C C . GLY B 1 126 ? -2.783 -6.809 12.062 1 92.44 126 GLY B C 1
ATOM 1952 O O . GLY B 1 126 ? -2.916 -7.723 11.25 1 92.44 126 GLY B O 1
#

Foldseek 3Di:
DDPLLVLLQVADDDDAWPVLCVLVPVDDFDFPDDDPFWTKGFDPDDPAPGKIKIFTNDFAQFPVRDDPVCVVVVVVSVVVLVVSCVVVVVVVDWDKAWAGGSVSSDNGRGTMIMIHDPDDQDPPND/DDPLLVLLQVADDDDAWPVLCVLVVVDDFDFPDDDPFWTKGFDPDDPAPGKIKIFTNDFAQFPVRDDPVCVVVVVVSVVVLVVSCVVVVVVVDWDKAWAGGSVSSDNGRGTMIMIHDPDDQDPPND

InterPro domains:
  IPR001310 Histidine triad (HIT) protein [PR00332] (18-34)
  IPR001310 Histidine triad (HIT) protein [PR00332] (39-57)
  IPR001310 Histidine triad (HIT) protein [PR00332] (106-116)
  IPR001310 Histidine triad (HIT) protein [PTHR23089] (1-126)
  IPR011146 HIT-like domain [PF01230] (24-120)
  IPR011146 HIT-like domain [PS51084] (18-126)
  IPR019808 Histidine triad, conserved site [PS00892] (99-117)
  IPR036265 HIT-like superfamily [G3DSA:3.30.428.10] (1-126)
  IPR036265 HIT-like superfamily [SSF54197] (14-125)

Organism: Magallana gigas (NCBI:txid29159)

Solvent-accessible surface area (backbone atoms only — not comparable to full-atom values): 13399 Å² total; per-residue (Å²): 131,41,71,62,38,55,44,4,65,66,45,67,81,73,78,84,47,72,65,55,34,42,60,70,61,73,42,95,69,73,64,79,42,74,64,97,56,34,41,24,31,67,46,91,75,55,81,40,82,35,30,32,34,36,32,54,54,66,92,40,47,32,61,85,70,61,52,81,87,40,28,58,58,50,6,45,50,56,50,50,48,43,50,50,38,55,74,70,62,45,83,58,20,27,28,40,38,35,45,20,41,45,28,20,32,24,52,61,59,46,42,46,37,38,40,38,22,82,47,77,39,43,62,60,55,59,130,42,72,60,38,53,44,4,65,67,44,65,80,72,81,85,44,74,65,55,35,42,59,69,62,73,41,96,71,74,64,80,41,74,62,97,55,34,39,25,31,67,47,90,78,56,80,38,82,34,31,32,35,36,33,54,54,66,90,41,47,35,61,84,69,59,53,81,87,40,28,57,58,50,5,46,50,56,50,48,47,42,52,52,39,57,75,70,62,44,81,57,22,26,28,39,38,35,45,20,42,45,29,20,32,24,51,61,59,47,44,46,37,39,38,37,22,82,48,76,39,42,63,61,55,56

Sequence (252 aa):
MSEEIEKAQQAKPGGDTIFGKIARKEIPCEFIYEDDQCVAFNDLSPQAPVHFLVIPKKPISRLSEAEDADEQLLGHLVLAAKKVAKQQGLNEGYRLVINDGPMGGQSVYHIHIHVMSGRQMGWPPGMSEEIEKAQQAKPGGDTIFGKIARKEIPCEFIYEDDQCVAFNDLSPQAPVHFLVIPKKPISRLSEAEDADEQLLGHLVLAAKKVAKQQGLNEGYRLVINDGPMGGQSVYHIHIHVMSGRQMGWPPG

Radius of gyration: 16.76 Å; Cα contacts (8 Å, |Δi|>4): 575; chains: 2; bounding box: 37×49×40 Å

Nearest PDB structures (foldseek):
  5km6-assembly1_A-2  TM=9.920E-01  e=3.699E-17  Homo sapiens
  5waa-assembly1_B  TM=9.857E-01  e=5.058E-17  Homo sapiens
  3o1z-assembly1_A-2  TM=9.559E-01  e=7.838E-17  Oryctolagus cuniculus
  1kpc-assembly1_B  TM=9.852E-01  e=2.271E-16  Homo sapiens
  7q2u-assembly2_DDD  TM=9.411E-01  e=5.058E-17  Homo sapiens

Secondary structure (DSSP, 8-state):
--HHHHHHHH----S--HHHHHHTTSS----SEE-SSEEEEE-SS-SSSEEEEEEESS----GGG--GGGHHHHHHHHHHHHHHHHHTT-TT-EEEEEEEHHHHT--SSS--EEEEESSPPPSS--/--HHHHHHHH----S--HHHHHHTTSS----SEE-SSEEEEE-SS-SSSEEEEEEESS----GGG--GGGHHHHHHHHHHHHHHHHHTT-TT-EEEEEEEHHHHT--SSS--EEEEESSPPPSS--